Protein AF-A0A9Q0EXD0-F1 (afdb_monomer_lite)

Organism: NCBI:txid630683

Radius of gyration: 34.49 Å; chains: 1; bounding box: 116×65×61 Å

Foldseek 3Di:
DDDDDDDDDDDDDDDDDDDDDDDDDDPDDDPPPPDPPVNVVVVVVVVLVVVLCVLQPDDPDDDDPPDFDRFDPVQWDDWDWDADPQFGIKIWTWGHGDDPQWIKIWIWGDGVHDIDTDDIDIGGCLQAAAEAEAEDEPPLVVVLVVLVVCLVPPLPNDLSYAYEYEYEADPCVVSVVVSVVVSCVVRVDDRYHYHYDYD

Secondary structure (DSSP, 8-state):
------------------PPPPPP------------HHHHHHHHHHHHHHHHHHHHS---SS---S--PPP-GGGEEEEEEEEETTTEEEEEEEEE-SSSSEEEEEEEEE-SSS-EEEEEEEEE-TT--EEEEEEESS-HHHHHHHHHHHHHHTTTSTTTEEEEEEEESSTTHHHHHHHHHHHHHHH----EEEEEE--

Sequence (199 aa):
RQCPSPATTSSTSPDVQTAHTPRAATPSGYLEERPTRKDRRDELITTLEAALHILNAPHQHRDVPKGKRSYAPSDFIEGLTHTERDRGTVYEMLFKGGGPHDFTRLVFFRPFGPVMKVKSERVDTANMLINIIVPLSKRAHSFRQFMANFRKVCIHKDNVVHLTGVYFGRKQIDQVKAILDQTTRETRFRNFTLIQMNE

InterPro domains:
  IPR008428 Chondroitin N-acetylgalactosaminyltransferase [PF05679] (107-186)
  IPR051227 Chondroitin sulfate glycosyltransferase [PTHR12369] (32-199)

Structure (mmCIF, N/CA/C/O backbone):
data_AF-A0A9Q0EXD0-F1
#
_entry.id   AF-A0A9Q0EXD0-F1
#
loop_
_atom_site.group_PDB
_atom_site.id
_atom_site.type_symbol
_atom_site.label_atom_id
_atom_site.label_alt_id
_atom_site.label_comp_id
_atom_site.label_asym_id
_atom_site.label_entity_id
_atom_site.label_seq_id
_atom_site.pdbx_PDB_ins_code
_atom_site.Cartn_x
_atom_site.Cartn_y
_atom_site.Cartn_z
_atom_site.occupancy
_atom_site.B_iso_or_equiv
_atom_site.auth_seq_id
_atom_site.auth_comp_id
_atom_site.auth_asym_id
_atom_site.auth_atom_id
_atom_site.pdbx_PDB_model_num
ATOM 1 N N . ARG A 1 1 ? 95.882 -16.093 29.193 1.00 36.12 1 ARG A N 1
ATOM 2 C CA . ARG A 1 1 ? 96.360 -17.193 28.319 1.00 36.12 1 ARG A CA 1
ATOM 3 C C . ARG A 1 1 ? 95.932 -18.510 28.960 1.00 36.12 1 ARG A C 1
ATOM 5 O O . ARG A 1 1 ? 96.081 -18.610 30.165 1.00 36.12 1 ARG A O 1
ATOM 12 N N . GLN A 1 2 ? 95.442 -19.441 28.132 1.00 36.59 2 GLN A N 1
ATOM 13 C CA . GLN A 1 2 ? 95.185 -20.874 28.384 1.00 36.59 2 GLN A CA 1
ATOM 14 C C . GLN A 1 2 ? 93.938 -21.289 29.203 1.00 36.59 2 GLN A C 1
ATOM 16 O O . GLN A 1 2 ? 93.936 -21.319 30.425 1.00 36.59 2 GLN A O 1
ATOM 21 N N . CYS A 1 3 ? 92.897 -21.671 28.445 1.00 41.56 3 CYS A N 1
ATOM 22 C CA . CYS A 1 3 ? 91.972 -22.805 28.671 1.00 41.56 3 CYS A CA 1
ATOM 23 C C . CYS A 1 3 ? 92.768 -24.154 28.667 1.00 41.56 3 CYS A C 1
ATOM 25 O O . CYS A 1 3 ? 93.945 -24.069 28.294 1.00 41.56 3 CYS A O 1
ATOM 27 N N . PRO A 1 4 ? 92.226 -25.382 28.941 1.00 52.41 4 PRO A N 1
ATOM 28 C CA . PRO A 1 4 ? 90.876 -25.876 28.583 1.00 52.41 4 PRO A CA 1
ATOM 29 C C . PRO A 1 4 ? 90.215 -26.972 29.481 1.00 52.41 4 PRO A C 1
ATOM 31 O O . PRO A 1 4 ? 90.723 -27.346 30.532 1.00 52.41 4 PRO A O 1
ATOM 34 N N . SER A 1 5 ? 89.036 -27.424 29.021 1.00 40.97 5 SER A N 1
ATOM 35 C CA . SER A 1 5 ? 88.084 -28.462 29.491 1.00 40.97 5 SER A CA 1
ATOM 36 C C . SER A 1 5 ? 88.681 -29.856 29.793 1.00 40.97 5 SER A C 1
ATOM 38 O O . SER A 1 5 ? 89.823 -30.102 29.406 1.00 40.97 5 SER A O 1
ATOM 40 N N . PRO A 1 6 ? 87.930 -30.807 30.409 1.00 50.16 6 PRO A N 1
ATOM 41 C CA . PRO A 1 6 ? 87.113 -31.756 29.606 1.00 50.16 6 PRO A CA 1
ATOM 42 C C . PRO A 1 6 ? 85.893 -32.403 30.329 1.00 50.16 6 PRO A C 1
ATOM 44 O O . PRO A 1 6 ? 85.806 -32.369 31.550 1.00 50.16 6 PRO A O 1
ATOM 47 N N . ALA A 1 7 ? 84.995 -33.068 29.583 1.00 35.75 7 ALA A N 1
ATOM 48 C CA . ALA A 1 7 ? 84.356 -34.334 29.997 1.00 35.75 7 ALA A CA 1
ATOM 49 C C . ALA A 1 7 ? 83.614 -35.005 28.821 1.00 35.75 7 ALA A C 1
ATOM 51 O O . ALA A 1 7 ? 82.923 -34.347 28.046 1.00 35.75 7 ALA A O 1
ATOM 52 N N . THR A 1 8 ? 83.763 -36.327 28.729 1.00 34.38 8 THR A N 1
ATOM 53 C CA . THR A 1 8 ? 83.427 -37.215 27.604 1.00 34.38 8 THR A CA 1
ATOM 54 C C . THR A 1 8 ? 82.524 -38.356 28.108 1.00 34.38 8 THR A C 1
ATOM 56 O O . THR A 1 8 ? 82.832 -38.890 29.168 1.00 34.38 8 THR A O 1
ATOM 59 N N . THR A 1 9 ? 81.506 -38.759 27.312 1.00 34.72 9 THR A N 1
ATOM 60 C CA . THR A 1 9 ? 80.852 -40.112 27.187 1.00 34.72 9 THR A CA 1
ATOM 61 C C . THR A 1 9 ? 80.182 -40.765 28.423 1.00 34.72 9 THR A C 1
ATOM 63 O O . THR A 1 9 ? 80.642 -40.571 29.531 1.00 34.72 9 THR A O 1
ATOM 66 N N . SER A 1 10 ? 79.136 -41.611 28.382 1.00 32.12 10 SER A N 1
ATOM 67 C CA . SER A 1 10 ? 78.342 -42.318 27.348 1.00 32.12 10 SER A CA 1
ATOM 68 C C . SER A 1 10 ? 77.176 -43.101 28.011 1.00 32.12 10 SER A C 1
ATOM 70 O O . SER A 1 10 ? 77.323 -43.500 29.159 1.00 32.12 10 SER A O 1
ATOM 72 N N . SER A 1 11 ? 76.107 -43.378 27.231 1.00 29.67 11 SER A N 1
ATOM 73 C CA . SER A 1 11 ? 75.132 -44.514 27.267 1.00 29.67 11 SER A CA 1
ATOM 74 C C . SER A 1 11 ? 74.397 -44.852 28.587 1.00 29.67 11 SER A C 1
ATOM 76 O O . SER A 1 11 ? 75.020 -45.050 29.619 1.00 29.67 11 SER A O 1
ATOM 78 N N . THR A 1 12 ? 73.076 -45.086 28.639 1.00 31.69 12 THR A N 1
ATOM 79 C CA . THR A 1 12 ? 72.363 -46.256 28.067 1.00 31.69 12 THR A CA 1
ATOM 80 C C . THR A 1 12 ? 70.838 -46.098 28.323 1.00 31.69 12 THR A C 1
ATOM 82 O O . THR A 1 12 ? 70.454 -45.690 29.415 1.00 31.69 12 THR A O 1
ATOM 85 N N . SER A 1 13 ? 69.980 -46.394 27.335 1.00 30.81 13 SER A N 1
ATOM 86 C CA . SER A 1 13 ? 68.503 -46.598 27.436 1.00 30.81 13 SER A CA 1
ATOM 87 C C . SER A 1 13 ? 68.189 -48.055 27.879 1.00 30.81 13 SER A C 1
ATOM 89 O O . SER A 1 13 ? 69.158 -48.810 27.924 1.00 30.81 13 SER A O 1
ATOM 91 N N . PRO A 1 14 ? 66.942 -48.546 28.123 1.00 46.56 14 PRO A N 1
ATOM 92 C CA . PRO A 1 14 ? 65.620 -48.021 27.725 1.00 46.56 14 PRO A CA 1
ATOM 93 C C . PRO A 1 14 ? 64.470 -48.197 28.755 1.00 46.56 14 PRO A C 1
ATOM 95 O O . PRO A 1 14 ? 64.641 -48.823 29.789 1.00 46.56 14 PRO A O 1
ATOM 98 N N . ASP A 1 15 ? 63.306 -47.600 28.462 1.00 28.47 15 ASP A N 1
ATOM 99 C CA . ASP A 1 15 ? 61.957 -48.214 28.461 1.00 28.47 15 ASP A CA 1
ATOM 100 C C . ASP A 1 15 ? 60.850 -47.166 28.671 1.00 28.47 15 ASP A C 1
ATOM 102 O O . ASP A 1 15 ? 60.931 -46.309 29.547 1.00 28.47 15 ASP A O 1
ATOM 106 N N . VAL A 1 16 ? 59.804 -47.252 27.843 1.00 38.06 16 VAL A N 1
ATOM 107 C CA . VAL A 1 16 ? 58.387 -47.411 28.228 1.00 38.06 16 VAL A CA 1
ATOM 108 C C . VAL A 1 16 ? 57.493 -46.976 27.061 1.00 38.06 16 VAL A C 1
ATOM 110 O O . VAL A 1 16 ? 57.441 -45.828 26.627 1.00 38.06 16 VAL A O 1
ATOM 113 N N . GLN A 1 17 ? 56.774 -47.977 26.573 1.00 35.16 17 GLN A N 1
ATOM 114 C CA . GLN A 1 17 ? 55.695 -47.967 25.597 1.00 35.16 17 GLN A CA 1
ATOM 115 C C . GLN A 1 17 ? 54.448 -47.265 26.159 1.00 35.16 17 GLN A C 1
ATOM 117 O O . GLN A 1 17 ? 54.016 -47.568 27.271 1.00 35.16 17 GLN A O 1
ATOM 122 N N . THR A 1 18 ? 53.784 -46.400 25.384 1.00 38.09 18 THR A N 1
ATOM 123 C CA . THR A 1 18 ? 52.376 -46.050 25.651 1.00 38.09 18 THR A CA 1
ATOM 124 C C . THR A 1 18 ? 51.628 -45.763 24.350 1.00 38.09 18 THR A C 1
ATOM 126 O O . THR A 1 18 ? 52.128 -45.100 23.445 1.00 38.09 18 THR A O 1
ATOM 129 N N . ALA A 1 19 ? 50.445 -46.365 24.261 1.00 36.22 19 ALA A N 1
ATOM 130 C CA . ALA A 1 19 ? 49.651 -46.616 23.071 1.00 36.22 19 ALA A CA 1
ATOM 131 C C . ALA A 1 19 ? 49.012 -45.369 22.432 1.00 36.22 19 ALA A C 1
ATOM 133 O O . ALA A 1 19 ? 48.581 -44.436 23.107 1.00 36.22 19 ALA A O 1
ATOM 134 N N . HIS A 1 20 ? 48.883 -45.421 21.104 1.00 36.06 20 HIS A N 1
ATOM 135 C CA . HIS A 1 20 ? 48.081 -44.512 20.295 1.00 36.06 20 HIS A CA 1
ATOM 136 C C . HIS A 1 20 ? 46.584 -44.816 20.448 1.00 36.06 20 HIS A C 1
ATOM 138 O O . HIS A 1 20 ? 46.120 -45.886 20.059 1.00 36.06 20 HIS A O 1
ATOM 144 N N . THR A 1 21 ? 45.816 -43.837 20.923 1.00 38.22 21 THR A N 1
ATOM 145 C CA . THR A 1 21 ? 44.353 -43.807 20.783 1.00 38.22 21 THR A CA 1
ATOM 146 C C . THR A 1 21 ? 44.002 -42.916 19.584 1.00 38.22 21 THR A C 1
ATOM 148 O O . THR A 1 21 ? 44.359 -41.734 19.602 1.00 38.22 21 THR A O 1
ATOM 151 N N . PRO A 1 22 ? 43.317 -43.407 18.534 1.00 41.06 22 PRO A N 1
ATOM 152 C CA . PRO A 1 22 ? 42.877 -42.549 17.444 1.00 41.06 22 PRO A CA 1
ATOM 153 C C . PRO A 1 22 ? 41.686 -41.695 17.891 1.00 41.06 22 PRO A C 1
ATOM 155 O O . PRO A 1 22 ? 40.640 -42.197 18.301 1.00 41.06 22 PRO A O 1
ATOM 158 N N . ARG A 1 23 ? 41.861 -40.375 17.808 1.00 37.47 23 ARG A N 1
ATOM 159 C CA . ARG A 1 23 ? 40.830 -39.363 18.055 1.00 37.47 23 ARG A CA 1
ATOM 160 C C . ARG A 1 23 ? 39.777 -39.445 16.948 1.00 37.47 23 ARG A C 1
ATOM 162 O O . ARG A 1 23 ? 40.088 -39.224 15.781 1.00 37.47 23 ARG A O 1
ATOM 169 N N . ALA A 1 24 ? 38.544 -39.766 17.334 1.00 40.47 24 ALA A N 1
ATOM 170 C CA . ALA A 1 24 ? 37.380 -39.787 16.459 1.00 40.47 24 ALA A CA 1
ATOM 171 C C . ALA A 1 24 ? 37.248 -38.459 15.690 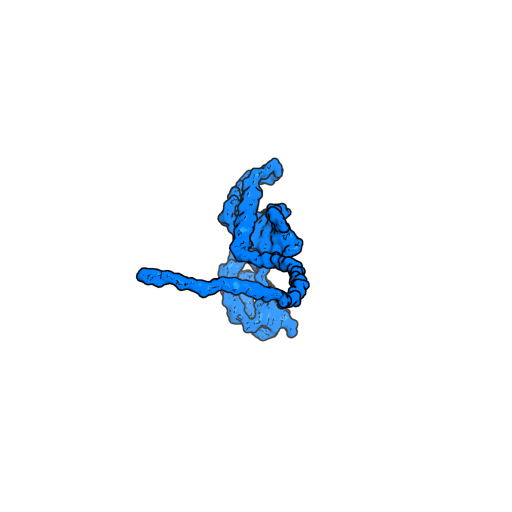1.00 40.47 24 ALA A C 1
ATOM 173 O O . ALA A 1 24 ? 37.229 -37.379 16.286 1.00 40.47 24 ALA A O 1
ATOM 174 N N . ALA A 1 25 ? 37.174 -38.552 14.363 1.00 39.88 25 ALA A N 1
ATOM 175 C CA . ALA A 1 25 ? 36.859 -37.437 13.488 1.00 39.88 25 ALA A CA 1
ATOM 176 C C . ALA A 1 25 ? 35.352 -37.160 13.567 1.00 39.88 25 ALA A C 1
ATOM 178 O O . ALA A 1 25 ? 34.536 -37.941 13.081 1.00 39.88 25 ALA A O 1
ATOM 179 N N . THR A 1 26 ? 34.979 -36.054 14.208 1.00 44.84 26 THR A N 1
ATOM 180 C CA . THR A 1 26 ? 33.622 -35.507 14.149 1.00 44.84 2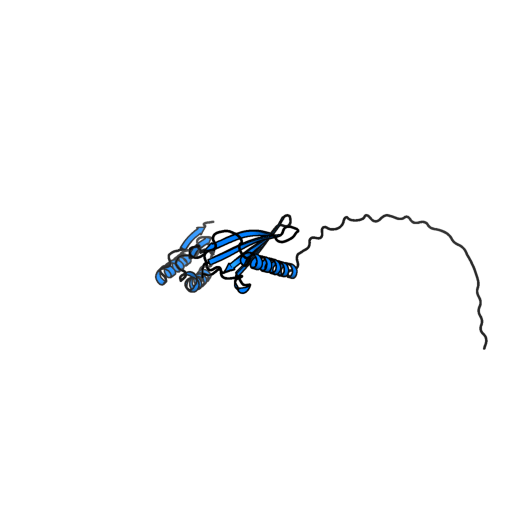6 THR A CA 1
ATOM 181 C C . THR A 1 26 ? 33.327 -35.086 12.702 1.00 44.84 26 THR A C 1
ATOM 183 O O . THR A 1 26 ? 34.138 -34.348 12.135 1.00 44.84 26 THR A O 1
ATOM 186 N N . PRO A 1 27 ? 32.213 -35.516 12.078 1.00 42.50 27 PRO A N 1
ATOM 187 C CA . PRO A 1 27 ? 31.884 -35.107 10.721 1.00 42.50 27 PRO A CA 1
ATOM 188 C C . PRO A 1 27 ? 31.659 -33.598 10.667 1.00 42.50 27 PRO A C 1
ATOM 190 O O . PRO A 1 27 ? 30.987 -33.020 11.523 1.00 42.50 27 PRO A O 1
ATOM 193 N N . SER A 1 28 ? 32.265 -32.997 9.649 1.00 44.97 28 SER A N 1
ATOM 194 C CA . SER A 1 28 ? 32.208 -31.593 9.261 1.00 44.97 28 SER A CA 1
ATOM 195 C C . SER A 1 28 ? 30.835 -30.967 9.487 1.00 44.97 28 SER A C 1
ATOM 197 O O . SER A 1 28 ? 29.830 -31.427 8.942 1.00 44.97 28 SER A O 1
ATOM 199 N N . GLY A 1 29 ? 30.832 -29.892 10.274 1.00 38.75 29 GLY A N 1
ATOM 200 C CA . GLY A 1 29 ? 29.664 -29.072 10.528 1.00 38.75 29 GLY A CA 1
ATOM 201 C C . GLY A 1 29 ? 29.013 -28.607 9.232 1.00 38.75 29 GLY A C 1
ATOM 202 O O . GLY A 1 29 ? 29.679 -28.153 8.302 1.00 38.75 29 GLY A O 1
ATOM 203 N N . TYR A 1 30 ? 27.691 -28.711 9.205 1.00 42.38 30 TYR A N 1
ATOM 204 C CA . TYR A 1 30 ? 26.857 -27.973 8.276 1.00 42.38 30 TYR A CA 1
ATOM 205 C C . TYR A 1 30 ? 27.180 -26.487 8.476 1.00 42.38 30 TYR A C 1
ATOM 20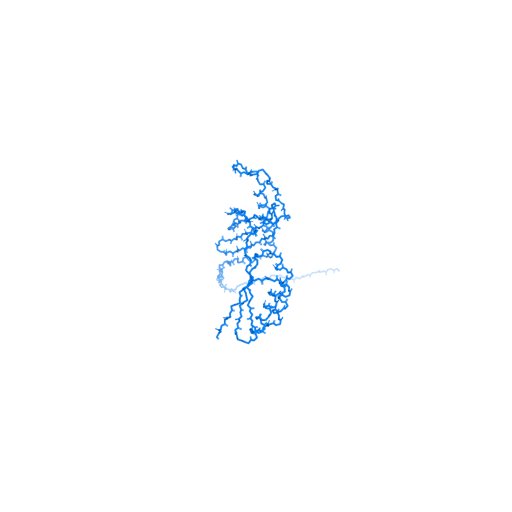7 O O . TYR A 1 30 ? 26.887 -25.923 9.533 1.00 42.38 30 TYR A O 1
ATOM 215 N N . LEU A 1 31 ? 27.858 -25.870 7.508 1.00 44.88 31 LEU A N 1
ATOM 216 C CA . LEU A 1 31 ? 28.039 -24.425 7.490 1.00 44.88 31 LEU A CA 1
ATOM 217 C C . LEU A 1 31 ? 26.658 -23.813 7.228 1.00 44.88 31 LEU A C 1
ATOM 219 O O . LEU A 1 31 ? 26.261 -23.612 6.085 1.00 44.88 31 LEU A O 1
ATOM 223 N N . GLU A 1 32 ? 25.894 -23.550 8.290 1.00 50.91 32 GLU A N 1
ATOM 224 C CA . GLU A 1 32 ? 24.816 -22.567 8.222 1.00 50.91 32 GLU A CA 1
ATOM 225 C C . GLU A 1 32 ? 25.475 -21.208 7.961 1.00 50.91 32 GLU A C 1
ATOM 227 O O . GLU A 1 32 ? 25.902 -20.504 8.880 1.00 50.91 32 GLU A O 1
ATOM 232 N N . GLU A 1 33 ? 25.591 -20.848 6.686 1.00 48.78 33 GLU A N 1
ATOM 233 C CA . GLU A 1 33 ? 25.962 -19.504 6.279 1.00 48.78 33 GLU A CA 1
ATOM 234 C C . GLU A 1 33 ? 24.841 -18.567 6.732 1.00 48.78 33 GLU A C 1
ATOM 236 O O . GLU A 1 33 ? 23.741 -18.547 6.181 1.00 48.78 33 GLU A O 1
ATOM 241 N N . ARG A 1 34 ? 25.089 -17.823 7.812 1.00 52.81 34 ARG A N 1
ATOM 242 C CA . ARG A 1 34 ? 24.249 -16.686 8.183 1.00 52.81 34 ARG A CA 1
ATOM 243 C C . ARG A 1 34 ? 24.621 -15.566 7.217 1.00 52.81 34 ARG A C 1
ATOM 245 O O . ARG A 1 34 ? 25.698 -14.998 7.402 1.00 52.81 34 ARG A O 1
ATOM 252 N N . PRO A 1 35 ? 23.779 -15.227 6.222 1.00 56.78 35 PRO A N 1
ATOM 253 C CA . PRO A 1 35 ? 24.147 -14.222 5.239 1.00 56.78 35 PRO A CA 1
ATOM 254 C C . PRO A 1 35 ? 24.393 -12.920 5.984 1.00 56.78 35 PRO A C 1
ATOM 256 O O . PRO A 1 35 ? 23.528 -12.466 6.750 1.00 56.78 35 PRO A O 1
ATOM 259 N N . THR A 1 36 ? 25.571 -12.328 5.813 1.00 60.25 36 THR A N 1
ATOM 260 C CA . THR A 1 36 ? 25.825 -11.043 6.444 1.00 60.25 36 THR A CA 1
ATOM 261 C C . THR A 1 36 ? 24.955 -9.989 5.761 1.00 60.25 36 THR A C 1
ATOM 263 O O . THR A 1 36 ? 24.518 -10.122 4.615 1.00 60.25 36 THR A O 1
ATOM 266 N N . ARG A 1 37 ? 24.651 -8.897 6.469 1.00 61.06 37 ARG A N 1
ATOM 267 C CA . ARG A 1 37 ? 23.823 -7.806 5.924 1.00 61.06 37 ARG A CA 1
ATOM 268 C C . ARG A 1 37 ? 24.409 -7.206 4.634 1.00 61.06 37 ARG A C 1
ATOM 270 O O . ARG A 1 37 ? 23.669 -6.575 3.883 1.00 61.06 37 ARG A O 1
ATOM 277 N N . LYS A 1 38 ? 25.718 -7.360 4.415 1.00 64.31 38 LYS A N 1
ATOM 278 C CA . LYS A 1 38 ? 26.423 -6.886 3.224 1.00 64.31 38 LYS A CA 1
ATOM 279 C C . LYS A 1 38 ? 26.100 -7.761 2.011 1.00 64.31 38 LYS A C 1
ATOM 281 O O . LYS A 1 38 ? 25.639 -7.218 1.016 1.00 64.31 38 LYS A O 1
ATOM 286 N N . ASP A 1 39 ? 26.165 -9.081 2.166 1.00 75.94 39 ASP A N 1
ATOM 287 C CA . ASP A 1 39 ? 25.904 -10.036 1.080 1.00 75.94 39 ASP A CA 1
ATOM 288 C C . ASP A 1 39 ? 24.498 -9.849 0.500 1.00 75.94 39 ASP A C 1
ATOM 290 O O . ASP A 1 39 ? 24.324 -9.708 -0.704 1.00 75.94 39 ASP A O 1
ATOM 294 N N . ARG A 1 40 ? 23.483 -9.680 1.359 1.00 77.12 40 ARG A N 1
ATOM 295 C CA . ARG A 1 40 ? 22.102 -9.429 0.901 1.00 77.12 40 ARG A CA 1
ATOM 296 C C . ARG A 1 40 ? 21.938 -8.147 0.083 1.00 77.12 40 ARG A C 1
ATOM 298 O O . ARG A 1 40 ? 21.061 -8.081 -0.775 1.00 77.12 40 ARG A O 1
ATOM 305 N N . ARG A 1 41 ? 22.715 -7.100 0.381 1.00 83.81 41 ARG A N 1
ATOM 306 C CA . ARG A 1 41 ? 22.654 -5.838 -0.375 1.00 83.81 41 ARG A CA 1
ATOM 307 C C . ARG A 1 41 ? 23.276 -6.011 -1.750 1.00 83.81 41 ARG A C 1
ATOM 309 O O . ARG A 1 41 ? 22.670 -5.588 -2.728 1.00 83.81 41 ARG A O 1
ATOM 316 N N . ASP A 1 42 ? 24.433 -6.656 -1.807 1.00 86.12 42 ASP A N 1
ATOM 317 C CA . ASP A 1 42 ? 25.151 -6.905 -3.056 1.00 86.12 42 ASP A CA 1
ATOM 318 C C . ASP A 1 42 ? 24.323 -7.821 -3.981 1.00 86.12 42 ASP A C 1
ATOM 320 O O . ASP A 1 42 ? 24.210 -7.580 -5.185 1.00 86.12 42 ASP A O 1
ATOM 324 N N . GLU A 1 43 ? 23.620 -8.802 -3.410 1.00 84.56 43 GLU A N 1
ATOM 325 C CA . GLU A 1 43 ? 22.657 -9.640 -4.134 1.00 84.56 43 GLU A CA 1
ATOM 326 C C . GLU A 1 43 ? 21.461 -8.863 -4.687 1.00 84.56 43 GLU A C 1
ATOM 328 O O . GLU A 1 43 ? 21.042 -9.083 -5.829 1.00 84.56 43 GLU A O 1
ATOM 333 N N . LEU A 1 44 ? 20.898 -7.951 -3.891 1.00 87.88 44 LEU A N 1
ATOM 334 C CA . LEU A 1 44 ? 19.783 -7.120 -4.331 1.00 87.88 44 LEU A CA 1
ATOM 335 C C . LEU A 1 44 ? 20.210 -6.199 -5.481 1.00 87.88 44 LEU A C 1
ATOM 337 O O . LEU A 1 44 ? 19.464 -6.064 -6.448 1.00 87.88 44 LEU A O 1
ATOM 341 N N . ILE A 1 45 ? 21.413 -5.619 -5.404 1.00 91.06 45 ILE A N 1
ATOM 342 C CA . ILE A 1 45 ? 21.997 -4.794 -6.472 1.00 91.06 45 ILE A CA 1
ATOM 343 C C . ILE A 1 45 ? 22.173 -5.624 -7.746 1.00 91.06 45 ILE A C 1
ATOM 345 O O . ILE A 1 45 ? 21.705 -5.221 -8.806 1.00 91.06 45 ILE A O 1
ATOM 349 N N . THR A 1 46 ? 22.749 -6.821 -7.632 1.00 90.19 46 THR A N 1
ATOM 350 C CA . THR A 1 46 ? 22.933 -7.730 -8.776 1.00 90.19 46 THR A CA 1
ATOM 351 C C . THR A 1 46 ? 21.593 -8.073 -9.436 1.00 90.19 46 THR A C 1
ATOM 353 O O . THR A 1 46 ? 21.454 -8.081 -10.659 1.00 90.19 46 THR A O 1
ATOM 356 N N . THR A 1 47 ? 20.565 -8.323 -8.624 1.00 92.31 47 THR A N 1
ATOM 357 C CA . THR A 1 47 ? 19.221 -8.627 -9.126 1.00 92.31 47 THR A CA 1
ATOM 358 C C . THR A 1 47 ? 18.576 -7.397 -9.780 1.00 92.31 47 THR A C 1
ATOM 360 O O . THR A 1 47 ? 17.873 -7.529 -10.781 1.00 92.31 47 THR A O 1
ATOM 363 N N . LEU A 1 48 ? 18.848 -6.195 -9.262 1.00 94.06 48 LEU A N 1
ATOM 364 C CA . LEU A 1 48 ? 18.359 -4.929 -9.807 1.00 94.06 48 LEU A CA 1
ATOM 365 C C . LEU A 1 48 ? 18.976 -4.648 -11.181 1.00 94.06 48 LEU A C 1
ATOM 367 O O . LEU A 1 48 ? 18.269 -4.265 -12.112 1.00 94.06 48 LEU A O 1
ATOM 371 N N . GLU A 1 49 ? 20.274 -4.885 -11.335 1.00 93.44 49 GLU A N 1
ATOM 372 C CA . GLU A 1 49 ? 20.966 -4.766 -12.620 1.00 93.44 49 GLU A CA 1
ATOM 373 C C . GLU A 1 49 ? 20.396 -5.747 -13.652 1.00 93.44 49 GLU A C 1
ATOM 375 O O . GLU A 1 49 ? 20.063 -5.347 -14.772 1.00 93.44 49 GLU A O 1
ATOM 380 N N . ALA A 1 50 ? 20.181 -7.007 -13.257 1.00 91.94 50 ALA A N 1
ATOM 381 C CA . ALA A 1 50 ? 19.529 -8.004 -14.104 1.00 91.94 50 ALA A CA 1
ATOM 382 C C . ALA A 1 50 ? 18.107 -7.572 -14.507 1.00 91.94 50 ALA A C 1
ATOM 384 O O . ALA A 1 50 ? 17.700 -7.733 -15.660 1.00 91.94 50 ALA A O 1
ATOM 385 N N . ALA A 1 51 ? 17.353 -6.973 -13.583 1.00 92.00 51 ALA A N 1
ATOM 386 C CA . ALA A 1 51 ? 16.025 -6.439 -13.854 1.00 92.00 51 ALA A CA 1
ATOM 387 C C . ALA A 1 51 ? 16.041 -5.325 -14.897 1.00 92.00 51 ALA A C 1
ATOM 389 O O . ALA A 1 51 ? 15.293 -5.397 -15.874 1.00 92.00 51 ALA A O 1
ATOM 390 N N . LEU A 1 52 ? 16.921 -4.339 -14.739 1.00 92.38 52 LEU A N 1
ATOM 391 C CA . LEU A 1 52 ? 17.060 -3.239 -15.689 1.00 92.38 52 LEU A CA 1
ATOM 392 C C . LEU A 1 52 ? 17.493 -3.735 -17.069 1.00 92.38 52 LEU A C 1
ATOM 394 O O . LEU A 1 52 ? 16.932 -3.291 -18.073 1.00 92.38 52 LEU A O 1
ATOM 398 N N . HIS A 1 53 ? 18.417 -4.698 -17.133 1.00 90.69 53 HIS A N 1
ATOM 399 C CA . HIS A 1 53 ? 18.811 -5.318 -18.397 1.00 90.69 53 HIS A CA 1
ATOM 400 C C . HIS A 1 53 ? 17.605 -5.954 -19.098 1.00 90.69 53 HIS A C 1
ATOM 402 O O . HIS A 1 53 ? 17.419 -5.782 -20.300 1.00 90.69 53 HIS A O 1
ATOM 408 N N . ILE A 1 54 ? 16.773 -6.702 -18.374 1.00 88.56 54 ILE A N 1
ATOM 409 C CA . ILE A 1 54 ? 15.605 -7.374 -18.955 1.00 88.56 54 ILE A CA 1
ATOM 410 C C . ILE A 1 54 ? 14.540 -6.362 -19.386 1.00 88.56 54 ILE A C 1
ATOM 412 O O . ILE A 1 54 ? 13.965 -6.513 -20.463 1.00 88.56 54 ILE A O 1
ATOM 416 N N . LEU A 1 55 ? 14.245 -5.352 -18.562 1.00 88.06 55 LEU A N 1
ATOM 417 C CA . LEU A 1 55 ? 13.226 -4.343 -18.876 1.00 88.06 55 LEU A CA 1
ATOM 418 C C . LEU A 1 55 ? 13.593 -3.529 -20.117 1.00 88.06 55 LEU A C 1
ATOM 420 O O . LEU A 1 55 ? 12.718 -3.226 -20.930 1.00 88.06 55 LEU A O 1
ATOM 424 N N . ASN A 1 56 ? 14.880 -3.221 -20.266 1.00 89.19 56 ASN A N 1
ATOM 425 C CA . ASN A 1 56 ? 15.406 -2.414 -21.361 1.00 89.19 56 ASN A CA 1
ATOM 426 C C . ASN A 1 56 ? 15.885 -3.244 -22.560 1.00 89.19 56 ASN A C 1
ATOM 428 O O . ASN A 1 56 ? 16.329 -2.668 -23.552 1.00 89.19 56 ASN A O 1
ATOM 432 N N . ALA A 1 57 ? 15.799 -4.578 -22.504 1.00 84.69 57 ALA A N 1
ATOM 433 C CA . ALA A 1 57 ? 16.196 -5.424 -23.619 1.00 84.69 57 ALA A CA 1
ATOM 434 C C . ALA A 1 57 ? 15.333 -5.121 -24.864 1.00 84.69 57 ALA A C 1
ATOM 436 O O . ALA A 1 57 ? 14.108 -4.967 -24.752 1.00 84.69 57 ALA A O 1
ATOM 437 N N . PRO A 1 58 ? 15.928 -5.064 -26.068 1.00 74.00 58 PRO A N 1
ATOM 438 C CA . PRO A 1 58 ? 15.167 -4.917 -27.303 1.00 74.00 58 PRO A CA 1
ATOM 439 C C . PRO A 1 58 ? 14.254 -6.142 -27.478 1.00 74.00 58 PRO A C 1
ATOM 441 O O . PRO A 1 58 ? 14.718 -7.268 -27.634 1.00 74.00 58 PRO A O 1
ATOM 444 N N . HIS A 1 59 ? 12.936 -5.942 -27.391 1.00 64.38 59 HIS A N 1
ATOM 445 C CA . HIS A 1 59 ? 11.963 -7.035 -27.460 1.00 64.38 59 HIS A CA 1
ATOM 446 C C . HIS A 1 59 ? 11.862 -7.531 -28.912 1.00 64.38 59 HIS A C 1
ATOM 448 O O . HIS A 1 59 ? 11.422 -6.783 -29.782 1.00 64.38 59 HIS A O 1
ATOM 454 N N . GLN A 1 60 ? 12.255 -8.780 -29.183 1.00 51.41 60 GLN A N 1
ATOM 455 C CA . GLN A 1 60 ? 12.327 -9.314 -30.550 1.00 51.41 60 GLN A CA 1
ATOM 456 C C . GLN A 1 60 ? 10.994 -9.765 -31.173 1.00 51.41 60 GLN A C 1
ATOM 458 O O . GLN A 1 60 ? 10.995 -10.055 -32.363 1.00 51.41 60 GLN A O 1
ATOM 463 N N . HIS A 1 61 ? 9.850 -9.813 -30.476 1.00 44.25 61 HIS A N 1
ATOM 464 C CA . HIS A 1 61 ? 8.589 -10.168 -31.148 1.00 44.25 61 HIS A CA 1
ATOM 465 C C . HIS A 1 61 ? 7.319 -9.694 -30.412 1.00 44.25 61 HIS A C 1
ATOM 467 O O . HIS A 1 61 ? 7.131 -9.992 -29.236 1.00 44.25 61 HIS A O 1
ATOM 473 N N . ARG A 1 62 ? 6.441 -9.050 -31.201 1.00 44.97 62 ARG A N 1
ATOM 474 C CA . ARG A 1 62 ? 4.998 -8.753 -31.038 1.00 44.97 62 ARG A CA 1
ATOM 475 C C . ARG A 1 62 ? 4.566 -7.677 -30.026 1.00 44.97 62 ARG A C 1
ATOM 477 O O . ARG A 1 62 ? 4.768 -7.775 -28.822 1.00 44.97 62 ARG A O 1
ATOM 484 N N . ASP A 1 63 ? 3.920 -6.661 -30.603 1.00 48.16 63 ASP A N 1
ATOM 485 C CA . ASP A 1 63 ? 2.965 -5.727 -29.998 1.00 48.16 63 ASP A CA 1
ATOM 486 C C . ASP A 1 63 ? 3.469 -4.900 -28.812 1.00 48.16 63 ASP A C 1
ATOM 488 O O . ASP A 1 63 ? 2.894 -4.884 -27.725 1.00 48.16 63 ASP A O 1
ATOM 492 N N . VAL A 1 64 ? 4.540 -4.136 -29.036 1.00 50.22 64 VAL A N 1
ATOM 493 C CA . VAL A 1 64 ? 4.914 -3.046 -28.128 1.00 50.22 64 VAL A CA 1
ATOM 494 C C . VAL A 1 64 ? 4.293 -1.745 -28.651 1.00 50.22 64 VAL A C 1
ATOM 496 O O . VAL A 1 64 ? 4.719 -1.263 -29.704 1.00 50.22 64 VAL A O 1
ATOM 499 N N . PRO A 1 65 ? 3.312 -1.142 -27.950 1.00 46.75 65 PRO A N 1
ATOM 500 C CA . PRO A 1 65 ? 2.825 0.179 -28.314 1.00 46.75 65 PRO A CA 1
ATOM 501 C C . PRO A 1 65 ? 3.996 1.166 -28.278 1.00 46.75 65 PRO A C 1
ATOM 503 O O . PRO A 1 65 ? 4.774 1.192 -27.319 1.00 46.75 65 PRO A O 1
ATOM 506 N N . LYS A 1 66 ? 4.139 1.941 -29.358 1.00 42.75 66 LYS A N 1
ATOM 507 C CA . LYS A 1 66 ? 5.141 3.000 -29.530 1.00 42.75 66 LYS A CA 1
ATOM 508 C C . LYS A 1 66 ? 5.158 3.883 -28.271 1.00 42.75 66 LYS A C 1
ATOM 510 O O . LYS A 1 66 ? 4.174 4.563 -28.006 1.00 42.75 66 LYS A O 1
ATOM 515 N N . GLY A 1 67 ? 6.245 3.840 -27.491 1.00 52.25 67 GLY A N 1
ATOM 516 C CA . GLY A 1 67 ? 6.394 4.662 -26.279 1.00 52.25 67 GLY A CA 1
ATOM 517 C C . GLY A 1 67 ? 6.983 3.994 -25.028 1.00 52.25 67 GLY A C 1
ATOM 518 O O . GLY A 1 67 ? 6.855 4.568 -23.949 1.00 52.25 67 GLY A O 1
ATOM 519 N N . LYS A 1 68 ? 7.620 2.811 -25.102 1.00 62.41 68 LYS A N 1
ATOM 520 C CA . LYS A 1 68 ? 8.331 2.256 -23.930 1.00 62.41 68 LYS A CA 1
ATOM 521 C C . LYS A 1 68 ? 9.496 3.175 -23.530 1.00 62.41 68 LYS A C 1
ATOM 523 O O . LYS A 1 68 ? 10.517 3.222 -24.208 1.00 62.41 68 LYS A O 1
ATOM 528 N N . ARG A 1 69 ? 9.313 3.893 -22.421 1.00 74.19 69 ARG A N 1
ATOM 529 C CA . ARG A 1 69 ? 10.359 4.578 -21.652 1.00 74.19 69 ARG A CA 1
ATOM 530 C C . ARG A 1 69 ? 11.407 3.555 -21.197 1.00 74.19 69 ARG A C 1
ATOM 532 O O . ARG A 1 69 ? 11.034 2.472 -20.750 1.00 74.19 69 ARG A O 1
ATOM 539 N N . SER A 1 70 ? 12.689 3.902 -21.287 1.00 84.56 70 SER A N 1
ATOM 540 C CA . SER A 1 70 ? 13.766 3.111 -20.681 1.00 84.56 70 SER A CA 1
ATOM 541 C C . SER A 1 70 ? 13.713 3.245 -19.161 1.00 84.56 70 SER A C 1
ATOM 543 O O . SER A 1 70 ? 13.649 4.361 -18.646 1.00 84.56 70 SER A O 1
ATOM 545 N N . TYR A 1 71 ? 13.750 2.120 -18.455 1.00 89.19 71 TYR A N 1
ATOM 546 C CA . TYR A 1 71 ? 13.791 2.084 -16.997 1.00 89.19 71 TYR A CA 1
ATOM 547 C C . TYR A 1 71 ? 15.199 2.421 -16.506 1.00 89.19 71 TYR A C 1
ATOM 549 O O . TYR A 1 71 ? 16.187 1.890 -17.018 1.00 89.19 71 TYR A O 1
ATOM 557 N N . ALA A 1 72 ? 15.291 3.278 -15.497 1.00 92.38 72 ALA A N 1
ATOM 558 C CA . ALA A 1 72 ? 16.531 3.617 -14.808 1.00 92.38 72 ALA A CA 1
ATOM 559 C C . ALA A 1 72 ? 16.521 3.077 -13.364 1.00 92.38 72 ALA A C 1
ATOM 561 O O . ALA A 1 72 ? 15.452 2.772 -12.833 1.00 92.38 72 ALA A O 1
ATOM 562 N N . PRO A 1 73 ? 17.675 3.012 -12.670 1.00 93.00 73 PRO A N 1
ATOM 563 C CA . PRO A 1 73 ? 17.706 2.673 -11.245 1.00 93.00 73 PRO A CA 1
ATOM 564 C C . PRO A 1 73 ? 16.820 3.582 -10.381 1.00 93.00 73 PRO A C 1
ATOM 566 O O . PRO A 1 73 ? 16.300 3.142 -9.366 1.00 93.00 73 PRO A O 1
ATOM 569 N N . SER A 1 74 ? 16.603 4.836 -10.790 1.00 93.19 74 SER A N 1
ATOM 570 C CA . SER A 1 74 ? 15.699 5.774 -10.112 1.00 93.19 74 SER A CA 1
ATOM 571 C C . SER A 1 74 ? 14.216 5.415 -10.235 1.00 93.19 74 SER A C 1
ATOM 573 O O . SER A 1 74 ? 13.404 5.946 -9.480 1.00 93.19 74 SER A O 1
ATOM 575 N N . ASP A 1 75 ? 13.853 4.534 -11.169 1.00 92.88 75 ASP A N 1
ATOM 576 C CA . ASP A 1 75 ? 12.493 4.012 -11.293 1.00 92.88 75 ASP A CA 1
ATOM 577 C C . ASP A 1 75 ? 12.237 2.839 -10.341 1.00 92.88 75 ASP A C 1
ATOM 579 O O . ASP A 1 75 ? 11.093 2.417 -10.202 1.00 92.88 75 ASP A O 1
ATOM 583 N N . PHE A 1 76 ? 13.263 2.306 -9.673 1.00 94.25 76 PHE A N 1
ATOM 584 C CA . PHE A 1 76 ? 13.099 1.272 -8.657 1.00 94.25 76 PHE A CA 1
ATOM 585 C C . PHE A 1 76 ? 12.433 1.843 -7.399 1.00 94.25 76 PHE A C 1
ATOM 587 O O . PHE A 1 76 ? 12.901 2.828 -6.827 1.00 94.25 76 PHE A O 1
ATOM 594 N N . ILE A 1 77 ? 11.340 1.211 -6.969 1.00 93.06 77 ILE A N 1
ATOM 595 C CA . ILE A 1 77 ? 10.530 1.656 -5.828 1.00 93.06 77 ILE A CA 1
ATOM 596 C C . ILE A 1 77 ? 10.772 0.774 -4.610 1.00 93.06 77 ILE A C 1
ATOM 598 O O . ILE A 1 77 ? 11.061 1.277 -3.525 1.00 93.06 77 ILE A O 1
ATOM 602 N N . GLU A 1 78 ? 10.656 -0.539 -4.784 1.00 91.94 78 GLU A N 1
ATOM 603 C CA . GLU A 1 78 ? 10.782 -1.496 -3.690 1.00 91.94 78 GLU A CA 1
ATOM 604 C C . GLU A 1 78 ? 11.321 -2.843 -4.165 1.00 91.94 78 GLU A C 1
ATOM 606 O O . GLU A 1 78 ? 11.101 -3.270 -5.302 1.00 91.94 78 GLU A O 1
ATOM 611 N N . GLY A 1 79 ? 12.023 -3.510 -3.248 1.00 92.12 79 GLY A N 1
ATOM 612 C CA . GLY A 1 79 ? 12.520 -4.868 -3.402 1.00 92.12 79 GLY A CA 1
ATOM 613 C C . GLY A 1 79 ? 12.144 -5.691 -2.179 1.00 92.12 79 GLY A C 1
ATOM 614 O O . GLY A 1 79 ? 12.623 -5.404 -1.081 1.00 92.12 79 GLY A O 1
ATOM 615 N N . LEU A 1 80 ? 11.303 -6.706 -2.360 1.00 91.81 80 LEU A N 1
ATOM 616 C CA . LEU A 1 80 ? 10.973 -7.680 -1.323 1.00 91.81 80 LEU A CA 1
ATOM 617 C C . LEU A 1 80 ? 11.806 -8.940 -1.532 1.00 91.81 80 LEU A C 1
ATOM 619 O O . LEU A 1 80 ? 12.026 -9.378 -2.660 1.00 91.81 80 LEU A O 1
ATOM 623 N N . THR A 1 81 ? 12.292 -9.520 -0.439 1.00 91.12 81 THR A N 1
ATOM 624 C CA . THR A 1 81 ? 13.116 -10.731 -0.468 1.00 91.12 81 THR A CA 1
ATOM 625 C C . THR A 1 81 ? 12.501 -11.780 0.438 1.00 91.12 81 THR A C 1
ATOM 627 O O . THR A 1 81 ? 12.289 -11.527 1.624 1.00 91.12 81 THR A O 1
ATOM 630 N N . HIS A 1 82 ? 12.251 -12.960 -0.118 1.00 91.56 82 HIS A N 1
ATOM 631 C CA . HIS A 1 82 ? 11.743 -14.120 0.604 1.00 91.56 82 HIS A CA 1
ATOM 632 C C . HIS A 1 82 ? 12.690 -15.297 0.385 1.00 91.56 82 HIS A C 1
ATOM 634 O O . HIS A 1 82 ? 12.886 -15.723 -0.749 1.00 91.56 82 HIS A O 1
ATOM 640 N N . THR A 1 83 ? 13.306 -15.802 1.454 1.00 88.88 83 THR A N 1
ATOM 641 C CA . THR A 1 83 ? 14.288 -16.894 1.381 1.00 88.88 83 THR A CA 1
ATOM 642 C C . THR A 1 83 ? 13.738 -18.144 2.053 1.00 88.88 83 THR A C 1
ATOM 644 O O . THR A 1 83 ? 13.481 -18.146 3.258 1.00 88.88 83 THR A O 1
ATOM 647 N N . GLU A 1 84 ? 13.632 -19.224 1.286 1.00 87.44 84 GLU A N 1
ATOM 648 C CA . GLU A 1 84 ? 13.334 -20.575 1.758 1.00 87.44 84 GLU A CA 1
ATOM 649 C C . GLU A 1 84 ? 14.642 -21.371 1.773 1.00 87.44 84 GLU A C 1
ATOM 651 O O . GLU A 1 84 ? 15.307 -21.500 0.747 1.00 87.44 84 GLU A O 1
ATOM 656 N N . ARG A 1 85 ? 15.051 -21.876 2.944 1.00 83.88 85 ARG A N 1
ATOM 657 C CA . ARG A 1 85 ? 16.387 -22.477 3.140 1.00 83.88 85 ARG A CA 1
ATOM 658 C C . ARG A 1 85 ? 16.685 -23.635 2.182 1.00 83.88 85 ARG A C 1
ATOM 660 O O . ARG A 1 85 ? 17.833 -23.837 1.812 1.00 83.88 85 ARG A O 1
ATOM 667 N N . ASP A 1 86 ? 15.664 -24.395 1.819 1.00 85.69 86 ASP A N 1
ATOM 668 C CA . ASP A 1 86 ? 15.723 -25.591 0.982 1.00 85.69 86 ASP A CA 1
ATOM 669 C C . ASP A 1 86 ? 15.485 -25.309 -0.509 1.00 85.69 86 ASP A C 1
ATOM 671 O O . ASP A 1 86 ? 15.772 -26.167 -1.342 1.00 85.69 86 ASP A O 1
ATOM 675 N N . ARG A 1 87 ? 14.982 -24.120 -0.865 1.00 86.62 87 ARG A N 1
ATOM 676 C CA . ARG A 1 87 ? 14.603 -23.792 -2.252 1.00 86.62 87 ARG A CA 1
ATOM 677 C C . ARG A 1 87 ? 15.398 -22.643 -2.850 1.00 86.62 87 ARG A C 1
ATOM 679 O O . ARG A 1 87 ? 15.643 -22.644 -4.052 1.00 86.62 87 ARG A O 1
ATOM 686 N N . GLY A 1 88 ? 15.814 -21.688 -2.028 1.00 88.62 88 GLY A N 1
ATOM 687 C CA . GLY A 1 88 ? 16.508 -20.477 -2.446 1.00 88.62 88 GLY A CA 1
ATOM 688 C C . GLY A 1 88 ? 15.711 -19.208 -2.153 1.00 88.62 88 GLY A C 1
ATOM 689 O O . GLY A 1 88 ? 14.820 -19.180 -1.304 1.00 88.62 88 GLY A O 1
ATOM 690 N N . THR A 1 89 ? 16.053 -18.134 -2.855 1.00 90.38 89 THR A N 1
ATOM 691 C CA . THR A 1 89 ? 15.545 -16.787 -2.596 1.00 90.38 89 THR A CA 1
ATOM 692 C C . THR A 1 89 ? 14.716 -16.267 -3.761 1.00 90.38 89 THR A C 1
ATOM 694 O O . THR A 1 89 ? 15.157 -16.260 -4.908 1.00 90.38 89 THR A O 1
ATOM 697 N N . VAL A 1 90 ? 13.517 -15.781 -3.459 1.00 92.75 90 VAL A N 1
ATOM 698 C CA . VAL A 1 90 ? 12.668 -15.018 -4.373 1.00 92.75 90 VAL A CA 1
ATOM 699 C C . VAL A 1 90 ? 12.888 -13.530 -4.118 1.00 92.75 90 VAL A C 1
ATOM 701 O O . VAL A 1 90 ? 12.831 -13.074 -2.974 1.00 92.75 90 VAL A O 1
ATOM 704 N N . TYR A 1 91 ? 13.110 -12.774 -5.190 1.00 93.25 91 TYR A N 1
ATOM 705 C CA . TYR A 1 91 ? 13.178 -11.319 -5.162 1.00 93.25 91 TYR A CA 1
ATOM 706 C C . TYR A 1 91 ? 12.028 -10.753 -5.982 1.00 93.25 91 TYR A C 1
ATOM 708 O O . TYR A 1 91 ? 11.898 -11.037 -7.173 1.00 93.25 91 TYR A O 1
ATOM 716 N N . GLU A 1 92 ? 11.209 -9.923 -5.359 1.00 94.56 92 GLU A N 1
ATOM 717 C CA . GLU A 1 92 ? 10.160 -9.183 -6.045 1.00 94.56 92 GLU A CA 1
ATOM 718 C C . GLU A 1 92 ? 10.584 -7.730 -6.159 1.00 94.56 92 GLU A C 1
ATOM 720 O O . GLU A 1 92 ? 10.891 -7.093 -5.156 1.00 94.56 92 GLU A O 1
ATOM 725 N N . MET A 1 93 ? 10.620 -7.215 -7.381 1.00 94.12 93 MET A N 1
ATOM 726 C CA . MET A 1 93 ? 11.064 -5.862 -7.681 1.00 94.12 93 MET A CA 1
ATOM 727 C C . MET A 1 93 ? 9.941 -5.077 -8.329 1.00 94.12 93 MET A C 1
ATOM 729 O O . MET A 1 93 ? 9.380 -5.519 -9.335 1.00 94.12 93 MET A O 1
ATOM 733 N N . LEU A 1 94 ? 9.644 -3.905 -7.778 1.00 94.19 94 LEU A N 1
ATOM 734 C CA . LEU A 1 94 ? 8.648 -2.991 -8.316 1.00 94.19 94 LEU A CA 1
ATOM 735 C C . LEU A 1 94 ? 9.331 -1.763 -8.914 1.00 94.19 94 LEU A C 1
ATOM 737 O O . LEU A 1 94 ? 10.101 -1.070 -8.246 1.00 94.19 94 LEU A O 1
ATOM 741 N N . PHE A 1 95 ? 9.001 -1.477 -10.168 1.00 93.12 95 PHE A N 1
ATOM 742 C CA . PHE A 1 95 ? 9.474 -0.310 -10.898 1.00 93.12 95 PHE A CA 1
ATOM 743 C C . PHE A 1 95 ? 8.312 0.610 -11.239 1.00 93.12 95 PHE A C 1
ATOM 745 O O . PHE A 1 95 ? 7.236 0.150 -11.620 1.00 93.12 95 PHE A O 1
ATOM 752 N N . LYS A 1 96 ? 8.542 1.915 -11.158 1.00 92.06 96 LYS A N 1
ATOM 753 C CA . LYS A 1 96 ? 7.616 2.934 -11.637 1.00 92.06 96 LYS A CA 1
ATOM 754 C C . LYS A 1 96 ? 7.625 2.974 -13.164 1.00 92.06 96 LYS A C 1
ATOM 756 O O . LYS A 1 96 ? 8.677 3.042 -13.793 1.00 92.06 96 LYS A O 1
ATOM 761 N N . GLY A 1 97 ? 6.438 2.918 -13.750 1.00 85.44 97 GLY A N 1
ATOM 762 C CA . GLY A 1 97 ? 6.200 2.997 -15.185 1.00 85.44 97 GLY A CA 1
ATOM 763 C C . GLY A 1 97 ? 6.128 4.434 -15.704 1.00 85.44 97 GLY A C 1
ATOM 764 O O . GLY A 1 97 ? 6.752 5.357 -15.171 1.00 85.44 97 GLY A O 1
ATOM 765 N N . GLY A 1 98 ? 5.392 4.621 -16.802 1.00 80.44 98 GLY A N 1
ATOM 766 C CA . GLY A 1 98 ? 5.254 5.930 -17.453 1.00 80.44 98 GLY A CA 1
ATOM 767 C C . GLY A 1 98 ? 4.220 6.837 -16.782 1.00 80.44 98 GLY A C 1
ATOM 768 O O . GLY A 1 98 ? 4.362 8.058 -16.800 1.00 80.44 98 GLY A O 1
ATOM 769 N N . GLY A 1 99 ? 3.189 6.242 -16.183 1.00 82.50 99 GLY A N 1
ATOM 770 C CA . GLY A 1 99 ? 2.107 6.944 -15.496 1.00 82.50 99 GLY A CA 1
ATOM 771 C C . GLY A 1 99 ? 2.288 7.026 -13.973 1.00 82.50 99 GLY A C 1
ATOM 772 O O . GLY A 1 99 ? 3.103 6.307 -13.397 1.00 82.50 99 GLY A O 1
ATOM 773 N N . PRO A 1 100 ? 1.498 7.871 -13.283 1.00 80.81 100 PRO A N 1
ATOM 774 C CA . PRO A 1 100 ? 1.522 7.981 -11.820 1.00 80.81 100 PRO A CA 1
ATOM 775 C C . PRO A 1 100 ? 1.075 6.699 -11.098 1.00 80.81 100 PRO A C 1
ATOM 777 O O . PRO A 1 100 ? 1.492 6.476 -9.964 1.00 80.81 100 PRO A O 1
ATOM 780 N N . HIS A 1 101 ? 0.260 5.870 -11.755 1.00 83.06 101 HIS A N 1
ATOM 781 C CA . HIS A 1 101 ? -0.281 4.614 -11.227 1.00 83.06 101 HIS A CA 1
ATOM 782 C C . HIS A 1 101 ? 0.198 3.368 -11.979 1.00 83.06 101 HIS A C 1
ATOM 784 O O . HIS A 1 101 ? -0.222 2.262 -11.649 1.00 83.06 101 HIS A O 1
ATOM 790 N N . ASP A 1 102 ? 1.067 3.551 -12.971 1.00 87.62 102 ASP A N 1
ATOM 791 C CA . ASP A 1 102 ? 1.614 2.480 -13.796 1.00 87.62 102 ASP A CA 1
ATOM 792 C C . ASP A 1 102 ? 2.896 1.964 -13.148 1.00 87.62 102 ASP A C 1
ATOM 794 O O . ASP A 1 102 ? 3.839 2.725 -12.928 1.00 87.62 102 ASP A O 1
ATOM 798 N N . PHE A 1 103 ? 2.930 0.675 -12.838 1.00 90.81 103 PHE A N 1
ATOM 799 C CA . PHE A 1 103 ? 4.077 0.006 -12.246 1.00 90.81 103 PHE A CA 1
ATOM 800 C C . PHE A 1 103 ? 4.399 -1.272 -13.013 1.00 90.81 103 PHE A C 1
ATOM 802 O O . PHE A 1 103 ? 3.591 -1.837 -13.746 1.00 90.81 103 PHE A O 1
ATOM 809 N N . THR A 1 104 ? 5.621 -1.759 -12.864 1.00 91.44 104 THR A N 1
ATOM 810 C CA . THR A 1 104 ? 6.061 -3.029 -13.436 1.00 91.44 104 THR A CA 1
ATOM 811 C C . THR A 1 104 ? 6.693 -3.865 -12.344 1.00 91.44 104 THR A C 1
ATOM 813 O O . THR A 1 104 ? 7.683 -3.456 -11.742 1.00 91.44 104 THR A O 1
ATOM 816 N N . ARG A 1 105 ? 6.113 -5.038 -12.093 1.00 92.44 105 ARG A N 1
ATOM 817 C CA . ARG A 1 105 ? 6.619 -6.011 -11.131 1.00 92.44 105 ARG A CA 1
ATOM 818 C C . ARG A 1 105 ? 7.403 -7.093 -11.860 1.00 92.44 105 ARG A C 1
ATOM 820 O O . ARG A 1 105 ? 6.904 -7.729 -12.793 1.00 92.44 105 ARG A O 1
ATOM 827 N N . LEU A 1 106 ? 8.631 -7.311 -11.415 1.00 92.94 106 LEU A N 1
ATOM 828 C CA . LEU A 1 106 ? 9.477 -8.421 -11.824 1.00 92.94 106 LEU A CA 1
ATOM 829 C C . LEU A 1 106 ? 9.695 -9.348 -10.640 1.00 92.94 106 LEU A C 1
ATOM 831 O O . LEU A 1 106 ? 10.000 -8.894 -9.543 1.00 92.94 106 LEU A O 1
ATOM 835 N N . VAL A 1 107 ? 9.557 -10.646 -10.876 1.00 93.44 107 VAL A N 1
ATOM 836 C CA . VAL A 1 107 ? 9.875 -11.663 -9.874 1.00 93.44 107 VAL A CA 1
ATOM 837 C C . VAL A 1 107 ? 11.066 -12.455 -10.371 1.00 93.44 107 VAL A C 1
ATOM 839 O O . VAL A 1 107 ? 11.025 -13.022 -11.467 1.00 93.44 107 VAL A O 1
ATOM 842 N N . PHE A 1 108 ? 12.107 -12.491 -9.553 1.00 92.06 108 PHE A N 1
ATOM 843 C CA . PHE A 1 108 ? 13.302 -13.290 -9.742 1.00 92.06 108 PHE A CA 1
ATOM 844 C C . PHE A 1 108 ? 13.339 -14.413 -8.726 1.00 92.06 108 PHE A C 1
ATOM 846 O O . PHE A 1 108 ? 12.903 -14.255 -7.590 1.00 92.06 108 PHE A O 1
ATOM 853 N N . PHE A 1 109 ? 13.905 -15.534 -9.133 1.00 90.81 109 PHE A N 1
ATOM 854 C CA . PHE A 1 109 ? 14.190 -16.645 -8.254 1.00 90.81 109 PHE A CA 1
ATOM 855 C C . PHE A 1 109 ? 15.646 -17.033 -8.411 1.00 90.81 109 PHE A C 1
ATOM 857 O O . PHE A 1 109 ? 16.144 -17.228 -9.521 1.00 90.81 109 PHE A O 1
ATOM 864 N N . ARG A 1 110 ? 16.322 -17.130 -7.278 1.00 88.62 110 ARG A N 1
ATOM 865 C CA . ARG A 1 110 ? 17.686 -17.596 -7.172 1.00 88.62 110 ARG A CA 1
ATOM 866 C C . ARG A 1 110 ? 17.678 -18.875 -6.342 1.00 88.62 110 ARG A C 1
ATOM 868 O O . ARG A 1 110 ? 17.549 -18.787 -5.122 1.00 88.62 110 ARG A O 1
ATOM 875 N N . PRO A 1 111 ? 17.804 -20.050 -6.972 1.00 84.50 111 PRO A N 1
ATOM 876 C CA . PRO A 1 111 ? 18.075 -21.283 -6.242 1.00 84.50 111 PRO A CA 1
ATOM 877 C C . PRO A 1 111 ? 19.525 -21.252 -5.714 1.00 84.50 111 PRO A C 1
ATOM 879 O O . PRO A 1 111 ? 20.113 -20.187 -5.529 1.00 84.50 111 PRO A O 1
ATOM 882 N N . PHE A 1 112 ? 20.172 -22.402 -5.543 1.00 78.56 112 PHE A N 1
ATOM 883 C CA . PHE A 1 112 ? 21.608 -22.495 -5.224 1.00 78.56 112 PHE A CA 1
ATOM 884 C C . PHE A 1 112 ? 22.530 -22.154 -6.421 1.00 78.56 112 PHE A C 1
ATOM 886 O O . PHE A 1 112 ? 23.589 -22.750 -6.593 1.00 78.56 112 PHE A O 1
ATOM 893 N N . GLY A 1 11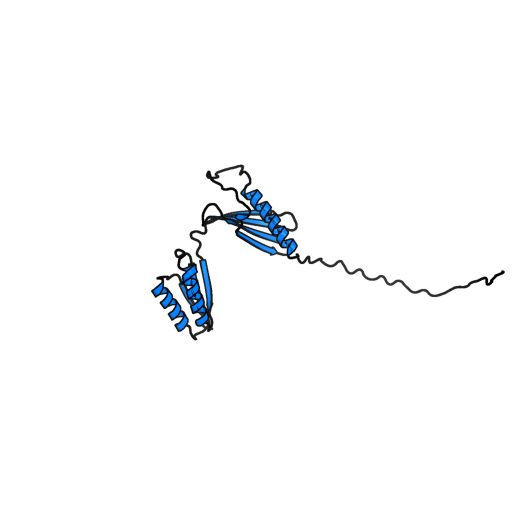3 ? 22.112 -21.231 -7.293 1.00 76.44 113 GLY A N 1
ATOM 894 C CA . GLY A 1 113 ? 22.741 -20.940 -8.583 1.00 76.44 113 GLY A CA 1
ATOM 895 C C . GLY A 1 113 ? 22.495 -19.501 -9.065 1.00 76.44 113 GLY A C 1
ATOM 896 O O . GLY A 1 113 ? 22.292 -18.602 -8.239 1.00 76.44 113 GLY A O 1
ATOM 897 N N . PRO A 1 114 ? 22.546 -19.237 -10.387 1.00 83.12 114 PRO A N 1
ATOM 898 C CA . PRO A 1 114 ? 22.324 -17.898 -10.924 1.00 83.12 114 PRO A CA 1
ATOM 899 C C . PRO A 1 114 ? 20.870 -17.446 -10.743 1.00 83.12 114 PRO A C 1
ATOM 901 O O . PRO A 1 114 ? 19.943 -18.253 -10.666 1.00 83.12 114 PRO A O 1
ATOM 904 N N . VAL A 1 115 ? 20.674 -16.130 -10.686 1.00 82.75 115 VAL A N 1
ATOM 905 C CA . VAL A 1 115 ? 19.348 -15.511 -10.603 1.00 82.75 115 VAL A CA 1
ATOM 906 C C . VAL A 1 115 ? 18.606 -15.708 -11.928 1.00 82.75 115 VAL A C 1
ATOM 908 O O . VAL A 1 115 ? 19.147 -15.426 -12.995 1.00 82.75 115 VAL A O 1
ATOM 911 N N . MET A 1 116 ? 17.350 -16.144 -11.867 1.00 85.00 116 MET A N 1
ATOM 912 C CA . MET A 1 116 ? 16.489 -16.339 -13.034 1.00 85.00 116 MET A CA 1
ATOM 913 C C . MET A 1 116 ? 15.229 -15.484 -12.925 1.00 85.00 116 MET A C 1
ATOM 915 O O . MET A 1 116 ? 14.637 -15.367 -11.853 1.00 85.00 116 MET A O 1
ATOM 919 N N . LYS A 1 117 ? 14.770 -14.907 -14.040 1.00 85.19 117 LYS A N 1
ATOM 920 C CA . LYS A 1 117 ? 13.463 -14.241 -14.092 1.00 85.19 117 LYS A CA 1
ATOM 921 C C . LYS A 1 117 ? 12.351 -15.283 -14.142 1.00 85.19 117 LYS A C 1
ATOM 923 O O . LYS A 1 117 ? 12.335 -16.126 -15.030 1.00 85.19 117 LYS A O 1
ATOM 928 N N . VAL A 1 118 ? 11.383 -15.149 -13.244 1.00 84.69 118 VAL A N 1
ATOM 929 C CA . VAL A 1 118 ? 10.216 -16.035 -13.152 1.00 84.69 118 VAL A CA 1
ATOM 930 C C . VAL A 1 118 ? 8.949 -15.355 -13.658 1.00 84.69 118 VAL A C 1
ATOM 932 O O . VAL A 1 118 ? 8.136 -15.992 -14.321 1.00 84.69 118 VAL A O 1
ATOM 935 N N . LYS A 1 119 ? 8.765 -14.055 -13.388 1.00 85.88 119 LYS A N 1
ATOM 936 C CA . LYS A 1 119 ? 7.546 -13.330 -13.788 1.00 85.88 119 LYS A CA 1
ATOM 937 C C . LYS A 1 119 ? 7.834 -11.887 -14.202 1.00 85.88 119 LYS A C 1
ATOM 939 O O . LYS A 1 119 ? 8.742 -11.249 -13.674 1.00 85.88 119 LYS A O 1
ATOM 944 N N . SER A 1 120 ? 7.038 -11.380 -15.144 1.00 88.25 120 SER A N 1
ATOM 945 C CA . SER A 1 120 ? 6.967 -9.971 -15.552 1.00 88.25 120 SER A CA 1
ATOM 946 C C . SER A 1 120 ? 5.511 -9.561 -15.644 1.00 88.25 120 SER A C 1
ATOM 948 O O . SER A 1 120 ? 4.759 -10.193 -16.380 1.00 88.25 120 SER A O 1
ATOM 950 N N . GLU A 1 121 ? 5.120 -8.501 -14.954 1.00 86.88 121 GLU A N 1
ATOM 951 C CA . GLU A 1 121 ? 3.733 -8.047 -14.934 1.00 86.88 121 GLU A CA 1
ATOM 952 C C . GLU A 1 121 ? 3.670 -6.522 -14.895 1.00 86.88 121 GLU A C 1
ATOM 954 O O . GLU A 1 121 ? 4.462 -5.882 -14.204 1.00 86.88 121 GLU A O 1
ATOM 959 N N . ARG A 1 122 ? 2.730 -5.937 -15.643 1.00 84.25 122 ARG A N 1
ATOM 960 C CA . ARG A 1 122 ? 2.346 -4.534 -15.469 1.00 84.25 122 ARG A CA 1
ATOM 961 C C . ARG A 1 122 ? 1.251 -4.466 -14.418 1.00 84.25 122 ARG A C 1
ATOM 963 O O . ARG A 1 122 ? 0.273 -5.198 -14.516 1.00 84.25 122 ARG A O 1
ATOM 970 N N . VAL A 1 123 ? 1.440 -3.605 -13.431 1.00 83.50 123 VAL A N 1
ATOM 971 C CA . VAL A 1 123 ? 0.543 -3.426 -12.295 1.00 83.50 123 VAL A CA 1
ATOM 972 C C . VAL A 1 123 ? -0.017 -2.013 -12.377 1.00 83.50 123 VAL A C 1
ATOM 974 O O . VAL A 1 123 ? 0.724 -1.046 -12.219 1.00 83.50 123 VAL A O 1
ATOM 977 N N . ASP A 1 124 ? -1.315 -1.901 -12.642 1.00 83.62 124 ASP A N 1
ATOM 978 C CA . ASP A 1 124 ? -2.034 -0.632 -12.555 1.00 83.62 124 ASP A CA 1
ATOM 979 C C . ASP A 1 124 ? -2.649 -0.495 -11.161 1.00 83.62 124 ASP A C 1
ATOM 981 O O . ASP A 1 124 ? -3.487 -1.296 -10.743 1.00 83.62 124 ASP A O 1
ATOM 985 N N . THR A 1 125 ? -2.207 0.525 -10.435 1.00 84.06 125 THR A N 1
ATOM 986 C CA . THR A 1 125 ? -2.643 0.802 -9.061 1.00 84.06 125 THR A CA 1
ATOM 987 C C . THR A 1 125 ? -3.768 1.833 -8.982 1.00 84.06 125 THR A C 1
ATOM 989 O O . THR A 1 125 ? -4.222 2.130 -7.878 1.00 84.06 125 THR A O 1
ATOM 992 N N . ALA A 1 126 ? -4.242 2.376 -10.112 1.00 81.12 126 ALA A N 1
ATOM 993 C CA . ALA A 1 126 ? -5.201 3.485 -10.129 1.00 81.12 126 ALA A CA 1
ATOM 994 C C . ALA A 1 126 ? -6.497 3.159 -9.370 1.00 81.12 126 ALA A C 1
ATOM 996 O O . ALA A 1 126 ? -7.044 4.019 -8.686 1.00 81.12 126 ALA A O 1
ATOM 997 N N . ASN A 1 127 ? -6.939 1.899 -9.433 1.00 80.06 127 ASN A N 1
ATOM 998 C CA . ASN A 1 127 ? -8.168 1.416 -8.797 1.00 80.06 127 ASN A CA 1
ATOM 999 C C . ASN A 1 127 ? -7.910 0.357 -7.707 1.00 80.06 127 ASN A C 1
ATOM 1001 O O . ASN A 1 127 ? -8.819 -0.383 -7.327 1.00 80.06 127 ASN A O 1
ATOM 1005 N N . MET A 1 128 ? -6.671 0.234 -7.216 1.00 84.75 128 MET A N 1
ATOM 1006 C CA . MET A 1 128 ? -6.328 -0.766 -6.202 1.00 84.75 128 MET A CA 1
ATOM 1007 C C . MET A 1 128 ? -6.763 -0.320 -4.808 1.00 84.75 128 MET A C 1
ATOM 1009 O O . MET A 1 128 ? -6.099 0.507 -4.192 1.00 84.75 128 MET A O 1
ATOM 1013 N N . LEU A 1 129 ? -7.841 -0.914 -4.290 1.00 86.81 129 LEU A N 1
ATOM 1014 C CA . LEU A 1 129 ? -8.365 -0.609 -2.957 1.00 86.81 129 LEU A CA 1
ATOM 1015 C C . LEU A 1 129 ? -7.322 -0.833 -1.849 1.00 86.81 129 LEU A C 1
ATOM 1017 O O . LEU A 1 129 ? -6.771 -1.925 -1.696 1.00 86.81 129 LEU A O 1
ATOM 1021 N N . ILE A 1 130 ? -7.111 0.193 -1.025 1.00 89.88 130 ILE A N 1
ATOM 1022 C CA . ILE A 1 130 ? -6.214 0.166 0.131 1.00 89.88 130 ILE A CA 1
ATOM 1023 C C . ILE A 1 130 ? -7.051 -0.054 1.388 1.00 89.88 130 ILE A C 1
ATOM 1025 O O . ILE A 1 130 ? -7.750 0.847 1.849 1.00 89.88 130 ILE A O 1
ATOM 1029 N N . ASN A 1 131 ? -6.941 -1.241 1.977 1.00 93.12 131 ASN A N 1
ATOM 1030 C CA . ASN A 1 131 ? -7.621 -1.572 3.226 1.00 93.12 131 ASN A CA 1
ATOM 1031 C C . ASN A 1 131 ? -6.705 -1.298 4.422 1.00 93.12 131 ASN A C 1
ATOM 1033 O O . ASN A 1 131 ? -5.715 -1.997 4.630 1.00 93.12 131 ASN A O 1
ATOM 1037 N N . ILE A 1 132 ? -7.049 -0.299 5.233 1.00 93.44 132 ILE A N 1
ATOM 1038 C CA . ILE A 1 132 ? -6.338 0.008 6.477 1.00 93.44 132 ILE A CA 1
ATOM 1039 C C . ILE A 1 132 ? -7.099 -0.631 7.631 1.00 93.44 132 ILE A C 1
ATOM 1041 O O . ILE A 1 132 ? -8.188 -0.184 7.977 1.00 93.44 132 ILE A O 1
ATOM 1045 N N . ILE A 1 133 ? -6.526 -1.668 8.238 1.00 95.25 133 ILE A N 1
ATOM 1046 C CA . ILE A 1 133 ? -7.130 -2.366 9.378 1.00 95.25 133 ILE A CA 1
ATOM 1047 C C . ILE A 1 133 ? -6.451 -1.897 10.664 1.00 95.25 133 ILE A C 1
ATOM 1049 O O . ILE A 1 133 ? -5.246 -2.072 10.839 1.00 95.25 133 ILE A O 1
ATOM 1053 N N . VAL A 1 134 ? -7.225 -1.301 11.571 1.00 94.88 134 VAL A N 1
ATOM 1054 C CA . VAL A 1 134 ? -6.732 -0.748 12.837 1.00 94.88 134 VAL A CA 1
ATOM 1055 C C . VAL A 1 134 ? -7.343 -1.515 14.009 1.00 94.88 134 VAL A C 1
ATOM 1057 O O . VAL A 1 134 ? -8.521 -1.316 14.316 1.00 94.88 134 VAL A O 1
ATOM 1060 N N . PRO A 1 135 ? -6.566 -2.365 14.701 1.00 93.94 135 PRO A N 1
ATOM 1061 C CA . PRO A 1 135 ? -7.007 -2.979 15.944 1.00 93.94 135 PRO A CA 1
ATOM 1062 C C . PRO A 1 135 ? -7.004 -1.947 17.082 1.00 93.94 135 PRO A C 1
ATOM 1064 O O . PRO A 1 135 ? -6.038 -1.211 17.289 1.00 93.94 135 PRO A O 1
ATOM 1067 N N . LEU A 1 136 ? -8.091 -1.899 17.846 1.00 91.62 136 LEU A N 1
ATOM 1068 C CA . LEU A 1 136 ? -8.338 -0.930 18.908 1.00 91.62 136 LEU A CA 1
ATOM 1069 C C . LEU A 1 136 ? -8.751 -1.640 20.195 1.00 91.62 136 LEU A C 1
ATOM 1071 O O . LEU A 1 136 ? -9.699 -2.411 20.215 1.00 91.62 136 LEU A O 1
ATOM 1075 N N . SER A 1 137 ? -8.093 -1.314 21.305 1.00 87.81 137 SER A N 1
ATOM 1076 C CA . SER A 1 137 ? -8.523 -1.718 22.648 1.00 87.81 137 SER A CA 1
ATOM 1077 C C . SER A 1 137 ? -8.178 -0.612 23.632 1.00 87.81 137 SER A C 1
ATOM 1079 O O . SER A 1 137 ? -7.013 -0.229 23.731 1.00 87.81 137 SER A O 1
ATOM 1081 N N . LYS A 1 138 ? -9.182 -0.051 24.325 1.00 84.44 138 LYS A N 1
ATOM 1082 C CA . LYS A 1 138 ? -9.017 0.969 25.389 1.00 84.44 138 LYS A CA 1
ATOM 1083 C C . LYS A 1 138 ? -8.126 2.178 25.013 1.00 84.44 138 LYS A C 1
ATOM 1085 O O . LYS A 1 138 ? -7.515 2.794 25.883 1.00 84.44 138 LYS A O 1
ATOM 1090 N N . ARG A 1 139 ? -8.022 2.513 23.720 1.00 88.12 139 ARG A N 1
ATOM 1091 C CA . ARG A 1 139 ? -7.113 3.541 23.166 1.00 88.12 139 ARG A CA 1
ATOM 1092 C C . ARG A 1 139 ? -7.846 4.577 22.306 1.00 88.12 139 ARG A C 1
ATOM 1094 O O . ARG A 1 139 ? -7.364 4.970 21.245 1.00 88.12 139 ARG A O 1
ATOM 1101 N N . ALA A 1 140 ? -9.008 5.049 22.762 1.00 89.12 140 ALA A N 1
ATOM 1102 C CA . ALA A 1 140 ? -9.796 6.041 22.021 1.00 89.12 140 ALA A CA 1
ATOM 1103 C C . ALA A 1 140 ? -9.030 7.361 21.777 1.00 89.12 140 ALA A C 1
ATOM 1105 O O . ALA A 1 140 ? -9.163 7.971 20.718 1.00 89.12 140 ALA A O 1
ATOM 1106 N N . HIS A 1 141 ? -8.167 7.776 22.711 1.00 90.56 141 HIS A N 1
ATOM 1107 C CA . HIS A 1 141 ? -7.341 8.978 22.552 1.00 90.56 141 HIS A CA 1
ATOM 1108 C C . HIS A 1 141 ? -6.326 8.851 21.403 1.00 90.56 141 HIS A C 1
ATOM 1110 O O . HIS A 1 141 ? -6.252 9.720 20.538 1.00 90.56 141 HIS A O 1
ATOM 1116 N N . SER A 1 142 ? -5.580 7.742 21.343 1.00 92.75 142 SER A N 1
ATOM 1117 C CA . SER A 1 142 ? -4.644 7.475 20.242 1.00 92.75 142 SER A CA 1
ATOM 1118 C C . SER A 1 142 ? -5.370 7.363 18.903 1.00 92.75 142 SER A C 1
ATOM 1120 O O . SER A 1 142 ? -4.871 7.851 17.892 1.00 92.75 142 SER A O 1
ATOM 1122 N N . PHE A 1 143 ? -6.574 6.779 18.902 1.00 94.75 143 PHE A N 1
ATOM 1123 C CA . PHE A 1 143 ? -7.398 6.700 17.701 1.00 94.75 143 PHE A CA 1
ATOM 1124 C C . PHE A 1 143 ? -7.814 8.083 17.183 1.00 94.75 143 PHE A C 1
ATOM 1126 O O . PHE A 1 143 ? -7.790 8.316 15.980 1.00 94.75 143 PHE A O 1
ATOM 1133 N N . ARG A 1 144 ? -8.106 9.043 18.069 1.00 94.44 144 ARG A N 1
ATOM 1134 C CA . ARG A 1 144 ? -8.386 10.432 17.673 1.00 94.44 144 ARG A CA 1
ATOM 1135 C C . ARG A 1 144 ? -7.210 11.060 16.921 1.00 94.44 144 ARG A C 1
ATOM 1137 O O . ARG A 1 144 ? -7.411 11.662 15.870 1.00 94.44 144 ARG A O 1
ATOM 1144 N N . GLN A 1 145 ? -5.991 10.881 17.431 1.00 94.38 145 GLN A N 1
ATOM 1145 C CA . GLN A 1 145 ? -4.782 11.382 16.771 1.00 94.38 145 GLN A CA 1
ATOM 1146 C C . GLN A 1 145 ? -4.541 10.687 15.425 1.00 94.38 145 GLN A C 1
ATOM 1148 O O . GLN A 1 145 ? -4.205 11.341 14.438 1.00 94.38 145 GLN A O 1
ATOM 1153 N N . PHE A 1 146 ? -4.756 9.369 15.369 1.00 95.31 146 PHE A N 1
ATOM 1154 C CA . PHE A 1 146 ? -4.712 8.615 14.119 1.00 95.31 146 PHE A CA 1
ATOM 1155 C C . PHE A 1 146 ? -5.697 9.189 13.094 1.00 95.31 146 PHE A C 1
ATOM 1157 O O . PHE A 1 146 ? -5.287 9.487 11.978 1.00 95.31 146 PHE A O 1
ATOM 1164 N N . MET A 1 147 ? -6.954 9.432 13.480 1.00 93.88 147 MET A N 1
ATOM 1165 C CA . MET A 1 147 ? -7.978 9.976 12.583 1.00 93.88 147 MET A CA 1
ATOM 1166 C C . MET A 1 147 ? -7.651 11.391 12.095 1.00 93.88 147 MET A C 1
ATOM 1168 O O . MET A 1 147 ? -7.895 11.709 10.931 1.00 93.88 147 MET A O 1
ATOM 1172 N N . ALA A 1 148 ? -7.027 12.223 12.933 1.00 92.56 148 ALA A N 1
ATOM 1173 C CA . ALA A 1 148 ? -6.550 13.541 12.518 1.00 92.56 148 ALA A CA 1
ATOM 1174 C C . ALA A 1 148 ? -5.487 13.452 11.404 1.00 92.56 148 ALA A C 1
ATOM 1176 O O . ALA A 1 148 ? -5.505 14.249 10.463 1.00 92.56 148 ALA A O 1
ATOM 1177 N N . ASN A 1 149 ? -4.588 12.466 11.475 1.00 92.81 149 ASN A N 1
ATOM 1178 C CA . ASN A 1 149 ? -3.590 12.214 10.431 1.00 92.81 149 ASN A CA 1
ATOM 1179 C C . ASN A 1 149 ? -4.206 11.538 9.199 1.00 92.81 149 ASN A C 1
ATOM 1181 O O . ASN A 1 149 ? -3.932 11.950 8.072 1.00 92.81 149 ASN A O 1
ATOM 1185 N N . PHE A 1 150 ? -5.088 10.558 9.410 1.00 92.06 150 PHE A N 1
ATOM 1186 C CA . PHE A 1 150 ? -5.827 9.864 8.356 1.00 92.06 150 PHE A CA 1
ATOM 1187 C C . PHE A 1 150 ? -6.603 10.857 7.486 1.00 92.06 150 PHE A C 1
ATOM 1189 O O . PHE A 1 150 ? -6.540 10.794 6.261 1.00 92.06 150 PHE A O 1
ATOM 1196 N N . ARG A 1 151 ? -7.255 11.848 8.105 1.00 89.88 151 ARG A N 1
ATOM 1197 C CA . ARG A 1 151 ? -7.954 12.915 7.383 1.00 89.88 151 ARG A CA 1
ATOM 1198 C C . ARG A 1 151 ? -7.039 13.695 6.442 1.00 89.88 151 ARG A C 1
ATOM 1200 O O . ARG A 1 151 ? -7.438 14.003 5.324 1.00 89.88 151 ARG A O 1
ATOM 1207 N N . LYS A 1 152 ? -5.824 14.021 6.881 1.00 87.62 152 LYS A N 1
ATOM 1208 C CA . LYS A 1 152 ? -4.873 14.799 6.075 1.00 87.62 152 LYS A CA 1
ATOM 1209 C C . LYS A 1 152 ? -4.340 13.988 4.895 1.00 87.62 152 LYS A C 1
ATO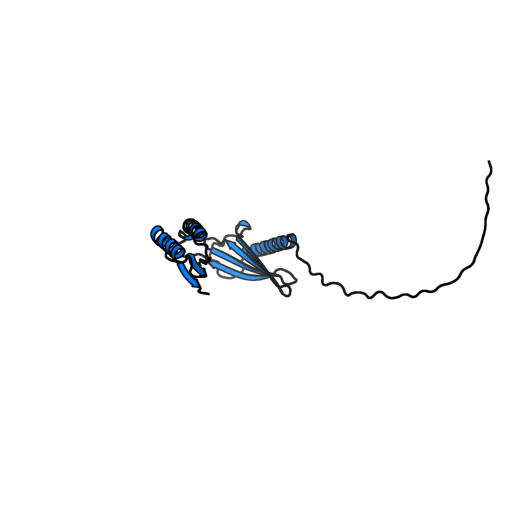M 1211 O O . LYS A 1 152 ? -4.265 14.513 3.790 1.00 87.62 152 LYS A O 1
ATOM 1216 N N . VAL A 1 153 ? -4.001 12.720 5.127 1.00 86.44 153 VAL A N 1
ATOM 1217 C CA . VAL A 1 153 ? -3.234 11.901 4.173 1.00 86.44 153 VAL A CA 1
ATOM 1218 C C . VAL A 1 153 ? -4.120 11.030 3.278 1.00 86.44 153 VAL A C 1
ATOM 1220 O O . VAL A 1 153 ? -3.847 10.906 2.087 1.00 86.44 153 VAL A O 1
ATOM 1223 N N . CYS A 1 154 ? -5.171 10.423 3.831 1.00 84.62 154 CYS A N 1
ATOM 1224 C CA . CYS A 1 154 ? -5.901 9.332 3.182 1.00 84.62 154 CYS A CA 1
ATOM 1225 C C . CYS A 1 154 ? -7.221 9.771 2.540 1.00 84.62 154 CYS A C 1
ATOM 1227 O O . CYS A 1 154 ? -7.588 9.235 1.502 1.00 84.62 154 CYS A O 1
ATOM 1229 N N . ILE A 1 155 ? -7.932 10.747 3.116 1.00 79.44 155 ILE A N 1
ATOM 1230 C CA . ILE A 1 155 ? -9.276 11.121 2.629 1.00 79.44 155 ILE A CA 1
ATOM 1231 C C . ILE A 1 155 ? -9.231 11.824 1.262 1.00 79.44 155 ILE A C 1
ATOM 1233 O O . ILE A 1 155 ? -10.156 11.685 0.471 1.00 79.44 155 ILE A O 1
ATOM 1237 N N . HIS A 1 156 ? -8.135 12.513 0.938 1.00 71.69 156 HIS A N 1
ATOM 1238 C CA . HIS A 1 156 ? -7.959 13.185 -0.357 1.00 71.69 156 HIS A CA 1
ATOM 1239 C C . HIS A 1 156 ? -7.613 12.225 -1.516 1.00 71.69 156 HIS A C 1
ATOM 1241 O O . HIS A 1 156 ? -7.361 12.685 -2.625 1.00 71.69 156 HIS A O 1
ATOM 1247 N N . LYS A 1 157 ? -7.543 10.908 -1.273 1.00 67.19 157 LYS A N 1
ATOM 1248 C CA . LYS A 1 157 ? -7.207 9.883 -2.274 1.00 67.19 157 LYS A CA 1
ATOM 1249 C C . LYS A 1 157 ? -8.477 9.154 -2.737 1.00 67.19 157 LYS A C 1
ATOM 1251 O O . LYS A 1 157 ? -8.744 8.040 -2.295 1.00 67.19 157 LYS A O 1
ATOM 1256 N N . ASP A 1 158 ? -9.269 9.839 -3.565 1.00 63.66 158 ASP A N 1
ATOM 1257 C CA . ASP A 1 158 ? -10.374 9.355 -4.420 1.00 63.66 158 ASP A CA 1
ATOM 1258 C C . ASP A 1 158 ? -10.971 7.970 -4.095 1.00 63.66 158 ASP A C 1
ATOM 1260 O O . ASP A 1 158 ? -10.889 7.043 -4.890 1.00 63.66 158 ASP A O 1
ATOM 1264 N N . ASN A 1 159 ? -11.612 7.820 -2.929 1.00 68.81 159 ASN A N 1
ATOM 1265 C CA . ASN A 1 159 ? -12.370 6.626 -2.504 1.00 68.81 159 ASN A CA 1
ATOM 1266 C C . ASN A 1 159 ? -11.633 5.271 -2.537 1.00 68.81 159 ASN A C 1
ATOM 1268 O O . ASN A 1 159 ? -12.245 4.246 -2.241 1.00 68.81 159 ASN A O 1
ATOM 1272 N N . VAL A 1 160 ? -10.333 5.246 -2.827 1.00 84.12 160 VAL A N 1
ATOM 1273 C CA . VAL A 1 160 ? -9.546 4.011 -2.924 1.00 84.12 160 VAL A CA 1
ATOM 1274 C C . VAL A 1 160 ? -9.226 3.448 -1.535 1.00 84.12 160 VAL A C 1
ATOM 1276 O O . VAL A 1 160 ? -8.990 2.254 -1.374 1.00 84.12 160 VAL A O 1
ATOM 1279 N N . VAL A 1 161 ? -9.234 4.294 -0.503 1.00 90.62 161 VAL A N 1
ATOM 1280 C CA . VAL A 1 161 ? -8.910 3.899 0.872 1.00 90.62 161 VAL A CA 1
ATOM 1281 C C . VAL A 1 161 ? -10.172 3.501 1.636 1.00 90.62 161 VAL A C 1
ATOM 1283 O O . VAL A 1 161 ? -11.112 4.289 1.743 1.00 90.62 161 VAL A O 1
ATOM 1286 N N . HIS A 1 162 ? -10.151 2.311 2.239 1.00 92.31 162 HIS A N 1
ATOM 1287 C CA . HIS A 1 162 ? -11.182 1.816 3.151 1.00 92.31 162 HIS A CA 1
ATOM 1288 C C . HIS A 1 162 ? -10.595 1.569 4.543 1.00 92.31 162 HIS A C 1
ATOM 1290 O O . HIS A 1 162 ? -9.610 0.845 4.699 1.00 92.31 162 HIS A O 1
ATOM 1296 N N . LEU A 1 163 ? -11.186 2.171 5.574 1.00 94.25 163 LEU A N 1
ATOM 1297 C CA . LEU A 1 163 ? -10.725 2.045 6.960 1.00 94.25 163 LEU A CA 1
ATOM 1298 C C . LEU A 1 163 ? -11.564 1.016 7.725 1.00 94.25 163 LEU A C 1
ATOM 1300 O O . LEU A 1 163 ? -12.749 1.221 7.953 1.00 94.25 163 LEU A O 1
ATOM 1304 N N . THR A 1 164 ? -10.947 -0.050 8.222 1.00 95.69 164 THR A N 1
ATOM 1305 C CA . THR A 1 164 ? -11.601 -1.014 9.116 1.00 95.69 164 THR A CA 1
ATOM 1306 C C . THR A 1 164 ? -11.079 -0.850 10.539 1.00 95.69 164 THR A C 1
ATOM 1308 O O . THR A 1 164 ? -9.943 -1.210 10.838 1.00 95.69 164 THR A O 1
ATOM 1311 N N . GLY A 1 165 ? -11.899 -0.313 11.440 1.00 94.31 165 GLY A N 1
ATOM 1312 C CA . GLY A 1 165 ? -11.611 -0.301 12.872 1.00 94.31 165 GLY A CA 1
ATOM 1313 C C . GLY A 1 165 ? -12.082 -1.603 13.512 1.00 94.31 165 GLY A C 1
ATOM 1314 O O . GLY A 1 165 ? -13.272 -1.896 13.482 1.00 94.31 165 GLY A O 1
ATOM 1315 N N . VAL A 1 166 ? -11.181 -2.378 14.109 1.00 94.69 166 VAL A N 1
ATOM 1316 C CA . VAL A 1 166 ? -11.535 -3.598 14.852 1.00 94.69 166 VAL A CA 1
ATOM 1317 C C . VAL A 1 166 ? -11.426 -3.295 16.340 1.00 94.69 166 VAL A C 1
ATOM 1319 O O . VAL A 1 166 ? -10.326 -3.145 16.861 1.00 94.69 166 VAL A O 1
ATOM 1322 N N . TYR A 1 167 ? -12.556 -3.151 17.025 1.00 93.19 167 TYR A N 1
ATOM 1323 C CA . TYR A 1 167 ? -12.613 -2.796 18.439 1.00 93.19 167 TYR A CA 1
ATOM 1324 C C . TYR A 1 167 ? -12.764 -4.031 19.327 1.00 93.19 167 TYR A C 1
ATOM 1326 O O . TYR A 1 167 ? -13.742 -4.761 19.206 1.00 93.19 167 TYR A O 1
ATOM 1334 N N . PHE A 1 168 ? -11.838 -4.227 20.261 1.00 91.69 168 PHE A N 1
ATOM 1335 C CA . PHE A 1 168 ? -11.849 -5.323 21.227 1.00 91.69 168 PHE A CA 1
ATOM 1336 C C . PHE A 1 168 ? -12.404 -4.852 22.579 1.00 91.69 168 PHE A C 1
ATOM 1338 O O . PHE A 1 168 ? -11.825 -3.984 23.245 1.00 91.69 168 PHE A O 1
ATOM 1345 N N . GLY A 1 169 ? -13.519 -5.454 23.003 1.00 87.00 169 GLY A N 1
ATOM 1346 C CA . GLY A 1 169 ? -14.199 -5.163 24.268 1.00 87.00 169 GLY A CA 1
ATOM 1347 C C . GLY A 1 169 ? -15.318 -4.119 24.157 1.00 87.00 169 GLY A C 1
ATOM 1348 O O . GLY A 1 169 ? -15.710 -3.702 23.074 1.00 87.00 169 GLY A O 1
ATOM 1349 N N . ARG A 1 170 ? -15.869 -3.699 25.307 1.00 83.12 170 ARG A N 1
ATOM 1350 C CA . ARG A 1 170 ? -17.070 -2.828 25.367 1.00 83.12 170 ARG A CA 1
ATOM 1351 C C . ARG A 1 170 ? -16.819 -1.417 25.899 1.00 83.12 170 ARG A C 1
ATOM 1353 O O . ARG A 1 170 ? -17.640 -0.525 25.721 1.00 83.12 170 ARG A O 1
ATOM 1360 N N . LYS A 1 171 ? -15.703 -1.197 26.596 1.00 84.31 171 LYS A N 1
ATOM 1361 C CA . LYS A 1 171 ? -15.387 0.118 27.183 1.00 84.31 171 LYS A CA 1
ATOM 1362 C C . LYS A 1 171 ? -15.013 1.089 26.065 1.00 84.31 171 LYS A C 1
ATOM 1364 O O . LYS A 1 171 ? -14.375 0.662 25.131 1.00 84.31 171 LYS A O 1
ATOM 1369 N N . GLN A 1 172 ? -15.339 2.378 26.162 1.00 85.69 172 GLN A N 1
ATOM 1370 C CA . GLN A 1 172 ? -14.888 3.437 25.229 1.00 85.69 172 GLN A CA 1
ATOM 1371 C C . GLN A 1 172 ? -15.251 3.268 23.735 1.00 85.69 172 GLN A C 1
ATOM 1373 O O . GLN A 1 172 ? -14.830 4.098 22.929 1.00 85.69 172 GLN A O 1
ATOM 1378 N N . ILE A 1 173 ? -16.032 2.259 23.336 1.00 89.94 173 ILE A N 1
ATOM 1379 C CA . ILE A 1 173 ? -16.429 2.096 21.931 1.00 89.94 173 ILE A CA 1
ATOM 1380 C C . ILE A 1 173 ? -17.271 3.276 21.438 1.00 89.94 173 ILE A C 1
ATOM 1382 O O . ILE A 1 173 ? -17.088 3.733 20.314 1.00 89.94 173 ILE A O 1
ATOM 1386 N N . ASP A 1 174 ? -18.117 3.844 22.296 1.00 91.75 174 ASP A N 1
ATOM 1387 C CA . ASP A 1 174 ? -18.932 5.009 21.941 1.00 91.75 174 ASP A CA 1
ATOM 1388 C C . ASP A 1 174 ? -18.070 6.242 21.650 1.00 91.75 174 ASP A C 1
ATOM 1390 O O . ASP A 1 174 ? -18.408 7.046 20.787 1.00 91.75 174 ASP A O 1
ATOM 1394 N N . GLN A 1 175 ? -16.895 6.354 22.281 1.00 92.44 175 GLN A N 1
ATOM 1395 C CA . GLN A 1 175 ? -15.933 7.408 21.950 1.00 92.44 175 GLN A CA 1
ATOM 1396 C C . GLN A 1 175 ? -15.323 7.190 20.562 1.00 92.44 175 GLN A C 1
ATOM 1398 O O . GLN A 1 175 ? -15.124 8.151 19.824 1.00 92.44 175 GLN A O 1
ATOM 1403 N N . VAL A 1 176 ? -15.035 5.937 20.196 1.00 92.88 176 VAL A N 1
ATOM 1404 C CA . VAL A 1 176 ? -14.533 5.578 18.860 1.00 92.88 176 VAL A CA 1
ATOM 1405 C C . VAL A 1 176 ? -15.593 5.860 17.795 1.00 92.88 176 VAL A C 1
ATOM 1407 O O . VAL A 1 176 ? -15.275 6.491 16.788 1.00 92.88 176 VAL A O 1
ATOM 1410 N N . LYS A 1 177 ? -16.853 5.481 18.047 1.00 93.19 177 LYS A N 1
ATOM 1411 C CA . LYS A 1 177 ? -17.996 5.814 17.181 1.00 93.19 177 LYS A CA 1
ATOM 1412 C C . LYS A 1 177 ? -18.140 7.327 17.011 1.00 93.19 177 LYS A C 1
ATOM 1414 O O . LYS A 1 177 ? -18.145 7.803 15.884 1.00 93.19 177 LYS A O 1
ATOM 1419 N N . ALA A 1 178 ? -18.107 8.090 18.105 1.00 94.94 178 ALA A N 1
ATOM 1420 C CA . ALA A 1 178 ? -18.188 9.550 18.053 1.00 94.94 178 ALA A CA 1
ATOM 1421 C C . ALA A 1 178 ? -17.051 10.188 17.228 1.00 94.94 178 ALA A C 1
ATOM 1423 O O . ALA A 1 178 ? -17.278 11.163 16.516 1.00 94.94 178 ALA A O 1
ATOM 1424 N N . ILE A 1 179 ? -15.829 9.642 17.288 1.00 94.69 179 ILE A N 1
ATOM 1425 C CA . ILE A 1 179 ? -14.702 10.107 16.459 1.00 94.69 179 ILE A CA 1
ATOM 1426 C C . ILE A 1 179 ? -14.963 9.835 14.966 1.00 94.69 179 ILE A C 1
ATOM 1428 O O . ILE A 1 179 ? -14.703 10.705 14.129 1.00 94.69 179 ILE A O 1
ATOM 1432 N N . LEU A 1 180 ? -15.474 8.649 14.620 1.00 93.75 180 LEU A N 1
ATOM 1433 C CA . LEU A 1 180 ? -15.821 8.292 13.238 1.00 93.75 180 LEU A CA 1
ATOM 1434 C C . LEU A 1 180 ? -16.974 9.155 12.702 1.00 93.75 180 LEU A C 1
ATOM 1436 O O . LEU A 1 180 ? -16.885 9.682 11.591 1.00 93.75 180 LEU A O 1
ATOM 1440 N N . ASP A 1 181 ? -18.010 9.377 13.510 1.00 94.00 181 ASP A N 1
ATOM 1441 C CA . ASP A 1 181 ? -19.154 10.222 13.157 1.00 94.00 181 ASP A CA 1
ATOM 1442 C C . ASP A 1 181 ? -18.724 11.671 12.920 1.00 94.00 181 ASP A C 1
ATOM 1444 O O . ASP A 1 181 ? -19.106 12.285 11.920 1.00 94.00 181 ASP A O 1
ATOM 1448 N N . GLN A 1 182 ? -17.873 12.210 13.799 1.00 93.25 182 GLN A N 1
ATOM 1449 C CA . GLN A 1 182 ? -17.311 13.547 13.632 1.00 93.25 182 GLN A CA 1
ATOM 1450 C C . GLN A 1 182 ? -16.505 13.651 12.333 1.00 93.25 182 GLN A C 1
ATOM 1452 O O . GLN A 1 182 ? -16.686 14.594 11.563 1.00 93.25 182 GLN A O 1
ATOM 1457 N N . THR A 1 183 ? -15.673 12.648 12.039 1.00 90.88 183 THR A N 1
ATOM 1458 C CA . THR A 1 183 ? -14.894 12.610 10.793 1.00 90.88 183 THR A CA 1
ATOM 1459 C C . THR A 1 183 ? -15.815 12.592 9.573 1.00 90.88 183 THR A C 1
ATOM 1461 O O . THR A 1 183 ? -15.589 13.337 8.618 1.00 90.88 183 THR A O 1
ATOM 1464 N N . THR A 1 184 ? -16.890 11.803 9.617 1.00 91.19 184 THR A N 1
ATOM 1465 C CA . THR A 1 184 ? -17.889 11.715 8.541 1.00 91.19 184 THR A CA 1
ATOM 1466 C C . THR A 1 184 ? -18.555 13.065 8.283 1.00 91.19 184 THR A C 1
ATOM 1468 O O . THR A 1 184 ? -18.721 13.462 7.131 1.00 91.19 184 THR A O 1
ATOM 1471 N N . ARG A 1 185 ? -18.906 13.805 9.342 1.00 91.56 185 ARG A N 1
ATOM 1472 C CA . ARG A 1 185 ? -19.532 15.134 9.234 1.00 91.56 185 ARG A CA 1
ATOM 1473 C C . ARG A 1 185 ? -18.590 16.172 8.629 1.00 91.56 185 ARG A C 1
ATOM 1475 O O . ARG A 1 185 ? -19.009 16.948 7.778 1.00 91.56 185 ARG A O 1
ATOM 1482 N N . GLU A 1 186 ? -17.326 16.169 9.040 1.00 90.06 186 GLU A N 1
ATOM 1483 C CA . GLU A 1 186 ? -16.339 17.163 8.604 1.00 90.06 186 GLU A CA 1
ATOM 1484 C C . GLU A 1 186 ? -15.804 16.923 7.189 1.00 90.06 186 GLU A C 1
ATOM 1486 O O . GLU A 1 186 ? -15.397 17.867 6.515 1.00 90.06 186 GLU A O 1
ATOM 1491 N N . THR A 1 187 ? -15.748 15.663 6.755 1.00 87.88 187 THR A N 1
ATOM 1492 C CA . THR A 1 187 ? -15.024 15.274 5.533 1.00 87.88 187 THR A CA 1
ATOM 1493 C C . THR A 1 187 ? -15.892 14.602 4.483 1.00 87.88 187 THR A C 1
ATOM 1495 O O . THR A 1 187 ? -15.450 14.436 3.352 1.00 87.88 187 THR A O 1
ATOM 1498 N N . ARG A 1 188 ? -17.117 14.196 4.845 1.00 88.62 188 ARG A N 1
ATOM 1499 C CA . ARG A 1 188 ? -18.009 13.348 4.035 1.00 88.62 188 ARG A CA 1
ATOM 1500 C C . ARG A 1 188 ? -17.418 11.979 3.670 1.00 88.62 188 ARG A C 1
ATOM 1502 O O . ARG A 1 188 ? -18.009 11.271 2.860 1.00 88.62 188 ARG A O 1
ATOM 1509 N N . PHE A 1 189 ? -16.308 11.577 4.288 1.00 88.81 189 PHE A N 1
ATOM 1510 C CA . PHE A 1 189 ? -15.722 10.254 4.116 1.00 88.81 189 PHE A CA 1
ATOM 1511 C C . PHE A 1 189 ? -16.612 9.185 4.758 1.00 88.81 189 PHE A C 1
ATOM 1513 O O . PHE A 1 189 ? -16.944 9.286 5.938 1.00 88.81 189 PHE A O 1
ATOM 1520 N N . ARG A 1 190 ? -16.997 8.169 3.979 1.00 88.50 190 ARG A N 1
ATOM 1521 C CA . ARG A 1 190 ? -17.889 7.075 4.412 1.00 88.50 190 ARG A CA 1
ATOM 1522 C C . ARG A 1 190 ? -17.299 5.680 4.200 1.00 88.50 190 ARG A C 1
ATOM 1524 O O . ARG A 1 190 ? -17.943 4.698 4.555 1.00 88.50 190 ARG A O 1
ATOM 1531 N N . ASN A 1 191 ? -16.079 5.582 3.668 1.00 90.88 191 ASN A N 1
ATOM 1532 C CA . ASN A 1 191 ? -15.425 4.305 3.375 1.00 90.88 191 ASN A CA 1
ATOM 1533 C C . ASN A 1 191 ? -14.753 3.758 4.635 1.00 90.88 191 ASN A C 1
ATOM 1535 O O . ASN A 1 191 ? -13.527 3.690 4.746 1.00 90.88 191 ASN A O 1
ATOM 1539 N N . PHE A 1 192 ? -15.566 3.431 5.636 1.00 92.69 192 PHE A N 1
ATOM 1540 C CA . PHE A 1 192 ? -15.085 2.764 6.831 1.00 92.69 192 PHE A CA 1
ATOM 1541 C C . PHE A 1 192 ? -16.070 1.730 7.365 1.00 92.69 192 PHE A C 1
ATOM 1543 O O . PHE A 1 192 ? -17.275 1.777 7.128 1.00 92.69 192 PHE A O 1
ATOM 1550 N N . THR A 1 193 ? -15.536 0.789 8.131 1.00 94.56 193 THR A N 1
ATOM 1551 C CA . THR A 1 193 ? -16.292 -0.241 8.837 1.00 94.56 193 THR A CA 1
ATOM 155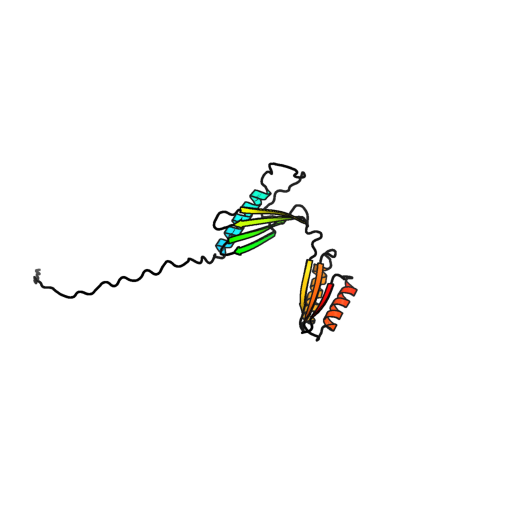2 C C . THR A 1 193 ? -15.759 -0.339 10.260 1.00 94.56 193 THR A C 1
ATOM 1554 O O . THR A 1 193 ? -14.549 -0.374 10.468 1.00 94.56 193 THR A O 1
ATOM 1557 N N . LEU A 1 194 ? -16.649 -0.371 11.253 1.00 93.81 194 LEU A N 1
ATOM 1558 C CA . LEU A 1 194 ? -16.288 -0.619 12.648 1.00 93.81 194 LEU A CA 1
ATOM 1559 C C . LEU A 1 194 ? -16.810 -2.001 13.047 1.00 93.81 194 LEU A C 1
ATOM 1561 O O . LEU A 1 194 ? -18.018 -2.217 13.084 1.00 93.81 194 LEU A O 1
ATOM 1565 N N . ILE A 1 195 ? -15.899 -2.920 13.351 1.00 93.88 195 ILE A N 1
ATOM 1566 C CA . ILE A 1 195 ? -16.208 -4.275 13.811 1.00 93.88 195 ILE A CA 1
ATOM 1567 C C . ILE A 1 195 ? -15.950 -4.321 15.312 1.00 93.88 195 ILE A C 1
ATOM 1569 O O . ILE A 1 195 ? -14.837 -4.047 15.751 1.00 93.88 195 ILE A O 1
ATOM 1573 N N . GLN A 1 196 ? -16.962 -4.664 16.107 1.00 90.56 196 GLN A N 1
ATOM 1574 C CA . GLN A 1 196 ? -16.798 -4.900 17.539 1.00 90.56 196 GLN A CA 1
ATOM 1575 C C . GLN A 1 196 ? -16.630 -6.397 17.796 1.00 90.56 196 GLN A C 1
ATOM 1577 O O . GLN A 1 196 ? -17.525 -7.188 17.515 1.00 90.56 196 GLN A O 1
ATOM 1582 N N . MET A 1 197 ? -15.493 -6.761 18.374 1.00 87.81 197 MET A N 1
ATOM 1583 C CA . MET A 1 197 ? -15.193 -8.095 18.870 1.00 87.81 197 MET A CA 1
ATOM 1584 C C . MET A 1 197 ? -15.547 -8.143 20.359 1.00 87.81 197 MET A C 1
ATOM 1586 O O . MET A 1 197 ? -14.930 -7.458 21.184 1.00 87.81 197 MET A O 1
ATOM 1590 N N . ASN A 1 198 ? -16.565 -8.933 20.692 1.00 74.75 198 ASN A N 1
ATOM 1591 C CA . ASN A 1 198 ? -16.860 -9.297 22.071 1.00 74.75 198 ASN A CA 1
ATOM 1592 C C . ASN A 1 198 ? -16.063 -10.568 22.381 1.00 74.75 198 ASN A C 1
ATOM 1594 O O . ASN A 1 198 ? -16.375 -11.615 21.821 1.00 74.75 198 ASN A O 1
ATOM 1598 N N . GLU A 1 199 ? -15.032 -10.451 23.218 1.00 58.72 199 GLU A N 1
ATOM 1599 C CA . GLU A 1 199 ? -14.533 -11.601 23.987 1.00 58.72 199 GLU A CA 1
ATOM 1600 C C . GLU A 1 199 ? -15.560 -12.004 25.050 1.00 58.72 199 GLU A C 1
ATOM 1602 O O . GLU A 1 199 ? -16.212 -11.088 25.622 1.00 58.72 199 GLU A O 1
#

pLDDT: mean 77.57, std 20.33, range [28.47, 95.69]